Protein AF-A0A428NK55-F1 (afdb_monomer)

Organism: NCBI:txid1325734

Nearest PDB structures (foldseek):
  8wnt-assembly1_B  TM=1.707E-01  e=5.745E-01  Homo sapiens

Radius of gyration: 19.05 Å; Cα contacts (8 Å, |Δi|>4): 265; chains: 1; bounding box: 58×35×60 Å

Solvent-accessible surface area (backbone atoms only — not comparable to full-atom values): 10983 Å² total; per-residue (Å²): 134,62,69,68,63,53,53,53,50,51,53,53,51,54,52,50,50,52,39,53,49,34,62,68,40,87,81,60,37,62,70,43,56,16,31,93,72,24,71,74,59,71,56,91,81,46,53,72,68,54,53,49,50,53,43,40,53,50,49,51,51,58,36,45,76,60,78,35,48,69,93,78,37,43,70,58,53,57,51,36,32,55,49,42,60,76,26,43,56,81,75,41,61,34,43,79,71,25,68,48,35,66,60,45,42,54,45,30,44,52,19,52,51,50,18,68,76,65,76,37,51,42,35,59,20,32,55,53,46,49,53,50,46,45,42,49,71,42,31,44,32,47,53,78,86,62,57,67,42,47,51,48,38,56,68,77,55,45,40,74,78,44,46,55,59,21,51,76,45,26,93,80,52,50,85,46,50,32,35,48,42,78,41,93,91,39,106,55,74,41,80,45,81,80,86,81,135

Structure (mmCIF, N/CA/C/O backbone):
data_AF-A0A428NK55-F1
#
_entry.id   AF-A0A428NK55-F1
#
loop_
_atom_site.group_PDB
_atom_site.id
_atom_site.type_symbol
_atom_site.label_atom_id
_atom_site.label_alt_id
_atom_site.label_comp_id
_atom_site.label_asym_id
_atom_site.label_entity_id
_atom_site.label_seq_id
_atom_site.pdbx_PDB_ins_code
_atom_site.Cartn_x
_atom_site.Cartn_y
_atom_site.Cartn_z
_atom_site.occupancy
_atom_site.B_iso_or_equiv
_atom_site.auth_seq_id
_atom_site.auth_comp_id
_atom_site.auth_asym_id
_atom_site.auth_atom_id
_atom_site.pdbx_PDB_model_num
ATOM 1 N N . MET A 1 1 ? 30.826 -14.217 -30.102 1.00 58.22 1 MET A N 1
ATOM 2 C CA . MET A 1 1 ? 29.723 -13.913 -29.163 1.00 58.22 1 MET A CA 1
ATOM 3 C C . MET A 1 1 ? 28.464 -14.478 -29.795 1.00 58.22 1 MET A C 1
ATOM 5 O O . MET A 1 1 ? 28.331 -14.293 -30.990 1.00 58.22 1 MET A O 1
ATOM 9 N N . SER A 1 2 ? 27.658 -15.251 -29.059 1.00 76.81 2 SER A N 1
ATOM 10 C CA . SER A 1 2 ? 26.502 -15.978 -29.619 1.00 76.81 2 SER A CA 1
ATOM 11 C C . SER A 1 2 ? 25.351 -15.026 -29.961 1.00 76.81 2 SER A C 1
ATOM 13 O O . SER A 1 2 ? 25.052 -14.158 -29.138 1.00 76.81 2 SER A O 1
ATOM 15 N N . ASP A 1 3 ? 24.695 -15.227 -31.107 1.00 80.94 3 ASP A N 1
ATOM 16 C CA . ASP A 1 3 ? 23.515 -14.477 -31.576 1.00 80.94 3 ASP A CA 1
ATOM 17 C C . ASP A 1 3 ? 22.377 -14.460 -30.532 1.00 80.94 3 ASP A C 1
ATOM 19 O O . ASP A 1 3 ? 21.676 -13.460 -30.369 1.00 80.94 3 ASP A O 1
ATOM 23 N N . ASP A 1 4 ? 22.266 -15.516 -29.717 1.00 80.06 4 ASP A N 1
ATOM 24 C CA . ASP A 1 4 ? 21.304 -15.609 -28.607 1.00 80.06 4 ASP A CA 1
ATOM 25 C C . ASP A 1 4 ? 21.503 -14.517 -27.545 1.00 80.06 4 ASP A C 1
ATOM 27 O O . ASP A 1 4 ? 20.551 -14.023 -26.937 1.00 80.06 4 ASP A O 1
ATOM 31 N N . LEU A 1 5 ? 22.758 -14.125 -27.303 1.00 80.31 5 LEU A N 1
ATOM 32 C CA . LEU A 1 5 ? 23.096 -13.112 -26.306 1.00 80.31 5 LEU A CA 1
ATOM 33 C C . LEU A 1 5 ? 22.758 -11.702 -26.809 1.00 80.31 5 LEU A C 1
ATOM 35 O O . LEU A 1 5 ? 22.469 -10.811 -26.009 1.00 80.31 5 LEU A O 1
ATOM 39 N N . GLU A 1 6 ? 22.797 -11.495 -28.124 1.00 80.81 6 GLU A N 1
ATOM 40 C CA . GLU A 1 6 ? 22.411 -10.240 -28.764 1.00 80.81 6 GLU A CA 1
ATOM 41 C C . GLU A 1 6 ? 20.886 -10.092 -28.813 1.00 80.81 6 GLU A C 1
ATOM 43 O O . GLU A 1 6 ? 20.364 -9.057 -28.391 1.00 80.81 6 GLU A O 1
ATOM 48 N N . LEU A 1 7 ? 20.169 -11.161 -29.173 1.00 79.56 7 LEU A N 1
ATOM 49 C CA . LEU A 1 7 ? 18.704 -11.232 -29.115 1.00 79.56 7 LEU A CA 1
ATOM 50 C C . LEU A 1 7 ? 18.169 -10.982 -27.697 1.00 79.56 7 LEU A C 1
ATOM 52 O O . LEU A 1 7 ? 17.258 -10.174 -27.505 1.00 79.56 7 LEU A O 1
ATOM 56 N N . ALA A 1 8 ? 18.773 -11.604 -26.679 1.00 78.88 8 ALA A N 1
ATOM 57 C CA . ALA A 1 8 ? 18.384 -11.390 -25.285 1.00 78.88 8 ALA A CA 1
ATOM 58 C C . ALA A 1 8 ? 18.579 -9.928 -24.833 1.00 78.88 8 ALA A C 1
ATOM 60 O O . ALA A 1 8 ? 17.760 -9.385 -24.086 1.00 78.88 8 ALA A O 1
ATOM 61 N N . ARG A 1 9 ? 19.649 -9.265 -25.296 1.00 79.69 9 ARG A N 1
ATOM 62 C CA . ARG A 1 9 ? 19.917 -7.847 -25.000 1.00 79.69 9 ARG A CA 1
ATOM 63 C C . ARG A 1 9 ? 18.936 -6.911 -25.700 1.00 79.69 9 ARG A C 1
ATOM 65 O O . ARG A 1 9 ? 18.473 -5.956 -25.072 1.00 79.69 9 ARG A O 1
ATOM 72 N N . GLN A 1 10 ? 18.621 -7.170 -26.968 1.00 82.50 10 GLN A N 1
ATOM 73 C CA . GLN A 1 10 ? 17.639 -6.388 -27.724 1.00 82.50 10 GLN A CA 1
ATOM 74 C C . GLN A 1 10 ? 16.259 -6.478 -27.069 1.00 82.50 10 GLN A C 1
ATOM 76 O O . GLN A 1 10 ? 15.689 -5.445 -26.719 1.00 82.50 10 GLN A O 1
ATOM 81 N N . PHE A 1 11 ? 15.799 -7.693 -26.756 1.00 79.88 11 PHE A N 1
ATOM 82 C CA . PHE A 1 11 ? 14.530 -7.910 -26.059 1.00 79.88 11 PHE A CA 1
ATOM 83 C C . PHE A 1 11 ? 14.463 -7.168 -24.716 1.00 79.88 11 PHE A C 1
ATOM 85 O O . PHE A 1 11 ? 13.485 -6.478 -24.426 1.00 79.88 11 PHE A O 1
ATOM 92 N N . ALA A 1 12 ? 15.519 -7.249 -23.898 1.00 80.81 12 ALA A N 1
ATOM 93 C CA . ALA A 1 12 ? 15.572 -6.540 -22.619 1.00 80.81 12 ALA A CA 1
ATOM 94 C C . ALA A 1 12 ? 15.505 -5.010 -22.791 1.00 80.81 12 ALA A C 1
ATOM 96 O O . ALA A 1 12 ? 14.847 -4.321 -22.008 1.00 80.81 12 ALA A O 1
ATOM 97 N N . THR A 1 13 ? 16.157 -4.478 -23.826 1.00 84.94 13 THR A N 1
ATOM 98 C CA . THR A 1 13 ? 16.179 -3.040 -24.125 1.00 84.94 13 THR A CA 1
ATOM 99 C C . THR A 1 13 ? 14.816 -2.542 -24.603 1.00 84.94 13 THR A C 1
ATOM 101 O O . THR A 1 13 ? 14.324 -1.521 -24.117 1.00 84.94 13 THR A O 1
ATOM 104 N N . GLU A 1 14 ? 14.173 -3.277 -25.510 1.00 86.12 14 GLU A N 1
ATOM 105 C CA . GLU A 1 14 ? 12.830 -2.965 -26.008 1.00 86.12 14 GLU A CA 1
ATOM 106 C C . GLU A 1 14 ? 11.788 -3.029 -24.890 1.00 86.12 14 GLU A C 1
ATOM 108 O O . GLU A 1 14 ? 10.993 -2.101 -24.717 1.00 86.12 14 GLU A O 1
ATOM 113 N N . HIS A 1 15 ? 11.844 -4.079 -24.069 1.00 87.38 15 HIS A N 1
ATOM 114 C CA . HIS A 1 15 ? 10.969 -4.239 -22.917 1.00 87.38 15 HIS A CA 1
ATOM 115 C C . HIS A 1 15 ? 11.109 -3.075 -21.925 1.00 87.38 15 HIS A C 1
ATOM 117 O O . HIS A 1 15 ? 10.116 -2.472 -21.510 1.00 87.38 15 HIS A O 1
ATOM 123 N N . MET A 1 16 ? 12.347 -2.707 -21.585 1.00 89.19 16 MET A N 1
ATOM 124 C CA . MET A 1 16 ? 12.637 -1.564 -20.721 1.00 89.19 16 MET A CA 1
ATOM 125 C C . MET A 1 16 ? 12.093 -0.253 -21.304 1.00 89.19 16 MET A C 1
ATOM 127 O O . MET A 1 16 ? 11.477 0.530 -20.580 1.00 89.19 16 MET A O 1
ATOM 131 N N . SER A 1 17 ? 12.286 -0.021 -22.606 1.00 90.00 17 SER A N 1
ATOM 132 C CA . SER A 1 17 ? 11.765 1.159 -23.304 1.00 90.00 17 SER A CA 1
ATOM 133 C C . SER A 1 17 ? 10.239 1.238 -23.214 1.00 90.00 17 SER A C 1
ATOM 135 O O . SER A 1 17 ? 9.687 2.286 -22.869 1.00 90.00 17 SER A O 1
ATOM 137 N N . HIS A 1 18 ? 9.551 0.112 -23.421 1.00 91.19 18 HIS A N 1
ATOM 138 C CA . HIS A 1 18 ? 8.098 0.031 -23.318 1.00 91.19 18 HIS A CA 1
ATOM 139 C C . HIS A 1 18 ? 7.596 0.360 -21.902 1.00 91.19 18 HIS A C 1
ATOM 141 O O . HIS A 1 18 ? 6.684 1.175 -21.746 1.00 91.19 18 HIS A O 1
ATOM 147 N N . VAL A 1 19 ? 8.218 -0.207 -20.860 1.00 91.88 19 VAL A N 1
ATOM 148 C CA . VAL A 1 19 ? 7.881 0.096 -19.455 1.00 91.88 19 VAL A CA 1
ATOM 149 C C . VAL A 1 19 ? 8.084 1.583 -19.151 1.00 91.88 19 VAL A C 1
ATOM 151 O O . VAL A 1 19 ? 7.190 2.232 -18.612 1.00 91.88 19 VAL A O 1
ATOM 154 N N . LEU A 1 20 ? 9.229 2.156 -19.532 1.00 92.44 20 LEU A N 1
ATOM 155 C CA . LEU A 1 20 ? 9.523 3.571 -19.292 1.00 92.44 20 LEU A CA 1
ATOM 156 C C . LEU A 1 20 ? 8.559 4.502 -20.035 1.00 92.44 20 LEU A C 1
ATOM 158 O O . LEU A 1 20 ? 8.122 5.499 -19.464 1.00 92.44 20 LEU A O 1
ATOM 162 N N . SER A 1 21 ? 8.205 4.179 -21.280 1.00 93.31 21 SER A N 1
ATOM 163 C CA . SER A 1 21 ? 7.204 4.920 -22.056 1.00 93.31 21 SER A CA 1
ATOM 164 C C . SER A 1 21 ? 5.841 4.911 -21.356 1.00 93.31 21 SER A C 1
ATOM 166 O O . SER A 1 21 ? 5.233 5.960 -21.141 1.00 93.31 21 SER A O 1
ATOM 168 N N . ALA A 1 22 ? 5.404 3.740 -20.887 1.00 93.38 22 ALA A N 1
ATOM 169 C CA . ALA A 1 22 ? 4.139 3.568 -20.183 1.00 93.38 22 ALA A CA 1
ATOM 170 C C . ALA A 1 22 ? 4.072 4.366 -18.861 1.00 93.38 22 ALA A C 1
ATOM 172 O O . ALA A 1 22 ? 3.019 4.903 -18.511 1.00 93.38 22 ALA A O 1
ATOM 173 N N . LEU A 1 23 ? 5.200 4.513 -18.158 1.00 92.31 23 LEU A N 1
ATOM 174 C CA . LEU A 1 23 ? 5.304 5.303 -16.923 1.00 92.31 23 LEU A CA 1
ATOM 175 C C . LEU A 1 23 ? 5.478 6.810 -17.152 1.00 92.31 23 LEU A C 1
ATOM 177 O O . LEU A 1 23 ? 5.321 7.586 -16.213 1.00 92.31 23 LEU A O 1
ATOM 181 N N . ARG A 1 24 ? 5.815 7.234 -18.375 1.00 91.56 24 ARG A N 1
ATOM 182 C CA . ARG A 1 24 ? 6.014 8.648 -18.738 1.00 91.56 24 ARG A CA 1
ATOM 183 C C . ARG A 1 24 ? 4.842 9.253 -19.508 1.00 91.56 24 ARG A C 1
ATOM 185 O O . ARG A 1 24 ? 4.773 10.472 -19.606 1.00 91.56 24 ARG A O 1
ATOM 192 N N . ARG A 1 25 ? 3.954 8.430 -20.070 1.00 90.56 25 ARG A N 1
ATOM 193 C CA . ARG A 1 25 ? 2.783 8.904 -20.820 1.00 90.56 25 ARG A CA 1
ATOM 194 C C . ARG A 1 25 ? 1.735 9.541 -19.903 1.00 90.56 25 ARG A C 1
ATOM 196 O O . ARG A 1 25 ? 1.661 9.226 -18.716 1.00 90.56 25 ARG A O 1
ATOM 203 N N . GLU A 1 26 ? 0.855 10.342 -20.491 1.00 86.88 26 GLU A N 1
ATOM 204 C CA . GLU A 1 26 ? -0.328 10.893 -19.828 1.00 86.88 26 GLU A CA 1
ATOM 205 C C . GLU A 1 26 ? -1.607 10.327 -20.479 1.00 86.88 26 GLU A C 1
ATOM 207 O O . GLU A 1 26 ? -1.770 10.458 -21.692 1.00 86.88 26 GLU A O 1
ATOM 212 N N . PRO A 1 27 ? -2.513 9.674 -19.721 1.00 87.12 27 PRO A N 1
ATOM 213 C CA . PRO A 1 27 ? -2.386 9.308 -18.310 1.00 87.12 27 PRO A CA 1
ATOM 214 C C . PRO A 1 27 ? -1.391 8.153 -18.078 1.00 87.12 27 PRO A C 1
ATOM 216 O O . PRO A 1 27 ? -1.309 7.203 -18.863 1.00 87.12 27 PRO A O 1
ATOM 219 N N . MET A 1 28 ? -0.689 8.208 -16.942 1.00 93.75 28 MET A N 1
ATOM 220 C CA . MET A 1 28 ? 0.324 7.223 -16.548 1.00 93.75 28 MET A CA 1
ATOM 221 C C . MET A 1 28 ? -0.244 5.798 -16.470 1.00 93.75 28 MET A C 1
ATOM 223 O O . MET A 1 28 ? -1.287 5.551 -15.850 1.00 93.75 28 MET A O 1
ATOM 227 N N . ASP A 1 29 ? 0.470 4.834 -17.052 1.00 94.00 29 ASP A N 1
ATOM 228 C CA . ASP A 1 29 ? 0.106 3.422 -16.982 1.00 94.00 29 ASP A CA 1
ATOM 229 C C . ASP A 1 29 ? 0.723 2.718 -15.774 1.00 94.00 29 ASP A C 1
ATOM 231 O O . ASP A 1 29 ? 1.800 2.124 -15.840 1.00 94.00 29 ASP A O 1
ATOM 235 N N . LEU A 1 30 ? 0.004 2.721 -14.657 1.00 93.81 30 LEU A N 1
ATOM 236 C CA . LEU A 1 30 ? 0.449 2.003 -13.464 1.00 93.81 30 LEU A CA 1
ATOM 237 C C . LEU A 1 30 ? 0.410 0.475 -13.621 1.00 93.81 30 LEU A C 1
ATOM 239 O O . LEU A 1 30 ? 0.970 -0.220 -12.785 1.00 93.81 30 LEU A O 1
ATOM 243 N N . SER A 1 31 ? -0.182 -0.089 -14.680 1.00 93.38 31 SER A N 1
ATOM 244 C CA . SER A 1 31 ? -0.063 -1.537 -14.898 1.00 93.38 31 SER A CA 1
ATOM 245 C C . SER A 1 31 ? 1.367 -1.945 -15.273 1.00 93.38 31 SER A C 1
ATOM 247 O O . SER A 1 31 ? 1.757 -3.088 -15.048 1.00 93.38 31 SER A O 1
ATOM 249 N N . ALA A 1 32 ? 2.177 -1.009 -15.786 1.00 93.00 32 ALA A N 1
ATOM 250 C CA . ALA A 1 32 ? 3.565 -1.254 -16.166 1.00 93.00 32 ALA A CA 1
ATOM 251 C C . ALA A 1 32 ? 4.493 -1.536 -14.971 1.00 93.00 32 ALA A C 1
ATOM 253 O O . ALA A 1 32 ? 5.556 -2.120 -15.171 1.00 93.00 32 ALA A O 1
ATOM 254 N N . ILE A 1 33 ? 4.105 -1.167 -13.740 1.00 92.69 33 ILE A N 1
ATOM 255 C CA . ILE A 1 33 ? 4.905 -1.480 -12.545 1.00 92.69 33 ILE A CA 1
ATOM 256 C C . ILE A 1 33 ? 4.622 -2.863 -11.959 1.00 92.69 33 ILE A C 1
ATOM 258 O O . ILE A 1 33 ? 5.343 -3.280 -11.056 1.00 92.69 33 ILE A O 1
ATOM 262 N N . ALA A 1 34 ? 3.593 -3.575 -12.421 1.00 93.38 34 ALA A N 1
ATOM 263 C CA . ALA A 1 34 ? 3.252 -4.891 -11.890 1.00 93.38 34 ALA A CA 1
ATOM 264 C C . ALA A 1 34 ? 4.408 -5.886 -12.092 1.00 93.38 34 ALA A C 1
ATOM 266 O O . ALA A 1 34 ? 5.026 -5.913 -13.155 1.00 93.38 34 ALA A O 1
ATOM 267 N N . LEU A 1 35 ? 4.685 -6.731 -11.095 1.00 89.88 35 LEU A N 1
ATOM 268 C CA . LEU A 1 35 ? 5.797 -7.692 -11.103 1.00 89.88 35 LEU A CA 1
ATOM 269 C C . LEU A 1 35 ? 5.763 -8.642 -12.297 1.00 89.88 35 LEU A C 1
ATOM 271 O O . LEU A 1 35 ? 6.803 -8.910 -12.885 1.00 89.88 35 LEU A O 1
ATOM 275 N N . GLU A 1 36 ? 4.572 -9.079 -12.699 1.00 89.75 36 G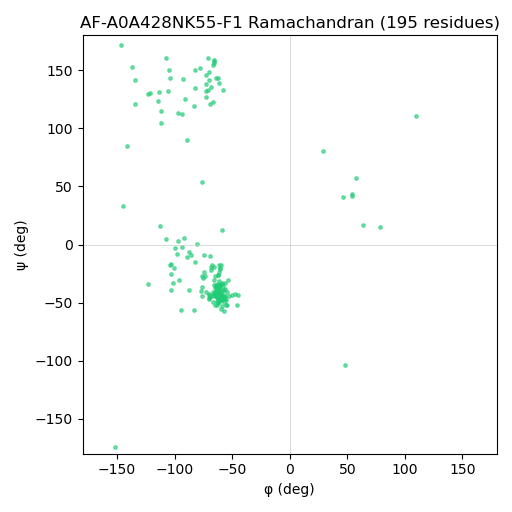LU A N 1
ATOM 276 C CA . GLU A 1 36 ? 4.369 -9.922 -13.883 1.00 89.75 36 GLU A CA 1
ATOM 277 C C . GLU A 1 36 ? 4.817 -9.246 -15.190 1.00 89.75 36 GLU A C 1
ATOM 279 O O . GLU A 1 36 ? 5.261 -9.919 -16.115 1.00 89.75 36 GLU A O 1
ATOM 284 N N . ARG A 1 37 ? 4.710 -7.913 -15.266 1.00 87.12 37 ARG A N 1
ATOM 285 C CA . ARG A 1 37 ? 5.059 -7.129 -16.455 1.00 87.12 37 ARG A CA 1
ATOM 286 C C . ARG A 1 37 ? 6.459 -6.564 -16.386 1.00 87.12 37 ARG A C 1
ATOM 288 O O . ARG A 1 37 ? 7.063 -6.379 -17.425 1.00 87.12 37 ARG A O 1
ATOM 295 N N . SER A 1 38 ? 6.958 -6.259 -15.197 1.00 87.88 38 SER A N 1
ATOM 296 C CA . SER A 1 38 ? 8.304 -5.745 -14.993 1.00 87.88 38 SER A CA 1
ATOM 297 C C . SER A 1 38 ? 8.887 -6.358 -13.717 1.00 87.88 38 SER A C 1
ATOM 299 O O . SER A 1 38 ? 8.785 -5.769 -12.633 1.00 87.88 38 SER A O 1
ATOM 301 N N . PRO A 1 39 ? 9.477 -7.568 -13.810 1.00 85.00 39 PRO A N 1
ATOM 302 C CA . PRO A 1 39 ? 10.073 -8.239 -12.657 1.00 85.00 39 PRO A CA 1
ATOM 303 C C . PRO A 1 39 ? 11.148 -7.367 -12.005 1.00 85.00 39 PRO A C 1
ATOM 305 O O . PRO A 1 39 ? 11.148 -7.166 -10.789 1.00 85.00 39 PRO A O 1
ATOM 308 N N . ILE A 1 40 ? 11.993 -6.770 -12.850 1.00 85.50 40 ILE A N 1
ATOM 309 C CA . ILE A 1 40 ? 12.985 -5.762 -12.488 1.00 85.50 40 ILE A CA 1
ATOM 310 C C . ILE A 1 40 ? 12.544 -4.443 -13.113 1.00 85.50 40 ILE A C 1
ATOM 312 O O . ILE A 1 40 ? 12.684 -4.238 -14.319 1.00 85.50 40 ILE A O 1
ATOM 316 N N . LEU A 1 41 ? 12.010 -3.548 -12.284 1.00 88.12 41 LEU A N 1
ATOM 317 C CA . LEU A 1 41 ? 11.615 -2.224 -12.740 1.00 88.12 41 LEU A CA 1
ATOM 318 C C . LEU A 1 41 ? 12.877 -1.394 -13.046 1.00 88.12 41 LEU A C 1
ATOM 320 O O . LEU A 1 41 ? 13.785 -1.357 -12.209 1.00 88.12 41 LEU A O 1
ATOM 324 N N . PRO A 1 42 ? 12.964 -0.700 -14.198 1.00 89.25 42 PRO A N 1
ATOM 325 C CA . PRO A 1 42 ? 14.135 0.090 -14.589 1.00 89.25 42 PRO A CA 1
ATOM 326 C C . PRO A 1 42 ? 14.219 1.424 -13.821 1.00 89.25 42 PRO A C 1
ATOM 328 O O . PRO A 1 42 ? 14.320 2.502 -14.403 1.00 89.25 42 PRO A O 1
ATOM 331 N N . ILE A 1 43 ? 14.184 1.360 -12.487 1.00 87.94 43 ILE A N 1
ATOM 332 C CA . ILE A 1 43 ? 14.130 2.509 -11.568 1.00 87.94 43 ILE A CA 1
ATOM 333 C C . ILE A 1 43 ? 15.329 3.440 -11.764 1.00 87.94 43 ILE A C 1
ATOM 335 O O . ILE A 1 43 ? 15.177 4.654 -11.675 1.00 87.94 43 ILE A O 1
ATOM 339 N N . GLY A 1 44 ? 16.505 2.892 -12.096 1.00 88.12 44 GLY A N 1
ATOM 340 C CA . GLY A 1 44 ? 17.717 3.6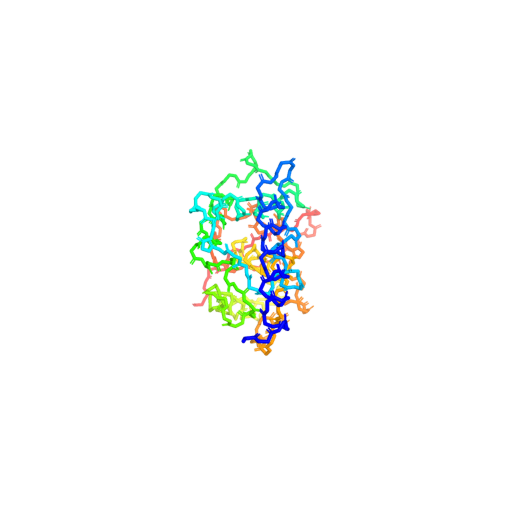74 -12.371 1.00 88.12 44 GLY A CA 1
ATOM 341 C C . GLY A 1 44 ? 17.598 4.630 -13.566 1.00 88.12 44 GLY A C 1
ATOM 342 O O . GLY A 1 44 ? 18.369 5.579 -13.660 1.00 88.12 44 GLY A O 1
ATOM 343 N N . PHE A 1 45 ? 16.614 4.424 -14.446 1.00 90.94 45 PHE A N 1
ATOM 344 C CA . PHE A 1 45 ? 16.319 5.297 -15.589 1.00 90.94 45 PHE A CA 1
ATOM 345 C C . PHE A 1 45 ? 15.198 6.309 -15.298 1.00 90.94 45 PHE A C 1
ATOM 347 O O . PHE A 1 45 ? 14.787 7.062 -16.188 1.00 90.94 45 PHE A O 1
ATOM 354 N N . LEU A 1 46 ? 14.679 6.320 -14.068 1.00 90.25 46 LEU A N 1
ATOM 355 C CA . LEU A 1 46 ? 13.671 7.260 -13.598 1.00 90.25 46 LEU A CA 1
ATOM 356 C C . LEU A 1 46 ? 14.313 8.281 -12.662 1.00 90.25 46 LEU A C 1
ATOM 358 O O . LEU A 1 46 ? 15.014 7.924 -11.713 1.00 90.25 46 LEU A O 1
ATOM 362 N N . THR A 1 47 ? 14.021 9.561 -12.881 1.00 92.12 47 THR A N 1
ATOM 363 C CA . THR A 1 47 ? 14.404 10.610 -11.929 1.00 92.12 47 THR A CA 1
ATOM 364 C C . THR A 1 47 ? 13.654 10.430 -10.607 1.00 92.12 47 THR A C 1
ATOM 366 O O . THR A 1 47 ? 12.580 9.827 -10.570 1.00 92.12 47 THR A O 1
ATOM 369 N N . LYS A 1 48 ? 14.168 11.004 -9.510 1.00 91.62 48 LYS A N 1
ATOM 370 C CA . LYS A 1 48 ? 13.455 10.996 -8.217 1.00 91.62 48 LYS A CA 1
ATOM 371 C C . LYS A 1 48 ? 12.038 11.564 -8.342 1.00 91.62 48 LYS A C 1
ATOM 373 O O . LYS A 1 48 ? 11.099 10.983 -7.818 1.00 91.62 48 LYS A O 1
ATOM 378 N N . THR A 1 49 ? 11.869 12.639 -9.113 1.00 93.12 49 THR A N 1
ATOM 379 C CA . THR A 1 49 ? 10.556 13.233 -9.401 1.00 93.12 49 THR A CA 1
ATOM 380 C C . THR A 1 49 ? 9.627 12.263 -10.128 1.00 93.12 49 THR A C 1
ATOM 382 O O . THR A 1 49 ? 8.452 12.182 -9.793 1.00 93.12 49 THR A O 1
ATOM 385 N N . GLN A 1 50 ? 10.133 11.495 -11.097 1.00 93.19 50 GLN A N 1
ATOM 386 C CA . GLN A 1 50 ? 9.329 10.481 -11.785 1.00 93.19 50 GLN A CA 1
ATOM 387 C C . GLN A 1 50 ? 8.916 9.351 -10.837 1.00 93.19 50 GLN A C 1
ATOM 389 O O . GLN A 1 50 ? 7.755 8.956 -10.840 1.00 93.19 50 GLN A O 1
ATOM 394 N N . GLN A 1 51 ? 9.831 8.872 -9.992 1.00 93.56 51 GLN A N 1
ATOM 395 C CA . GLN A 1 51 ? 9.530 7.849 -8.985 1.00 93.56 51 GLN A CA 1
ATOM 396 C C . GLN A 1 51 ? 8.463 8.333 -7.993 1.00 93.56 51 GLN A C 1
ATOM 398 O O . GLN A 1 51 ? 7.473 7.636 -7.764 1.00 93.56 51 GLN A O 1
ATOM 403 N N . PHE A 1 52 ? 8.619 9.560 -7.489 1.00 93.81 52 PHE A N 1
ATOM 404 C CA . PHE A 1 52 ? 7.639 10.214 -6.628 1.00 93.81 52 PHE A CA 1
ATOM 405 C C . PHE A 1 52 ? 6.277 10.348 -7.319 1.00 93.81 52 PHE A C 1
ATOM 407 O O . PHE A 1 52 ? 5.256 10.007 -6.732 1.00 93.81 52 PHE A O 1
ATOM 414 N N . ASN A 1 53 ? 6.239 10.781 -8.584 1.00 94.88 53 ASN A N 1
ATOM 415 C CA . ASN A 1 53 ? 4.989 10.930 -9.335 1.00 94.88 53 ASN A CA 1
ATOM 416 C C . ASN A 1 53 ? 4.268 9.593 -9.549 1.00 94.88 53 ASN A C 1
ATOM 418 O O . ASN A 1 53 ? 3.041 9.557 -9.491 1.00 94.88 53 ASN A O 1
ATOM 422 N N . ILE A 1 54 ? 5.004 8.494 -9.747 1.00 95.44 54 ILE A N 1
ATOM 423 C CA . ILE A 1 54 ? 4.413 7.150 -9.823 1.00 95.44 54 ILE A CA 1
ATOM 424 C C . ILE A 1 54 ? 3.750 6.793 -8.489 1.00 95.44 54 ILE A C 1
ATOM 426 O O . ILE A 1 54 ? 2.594 6.380 -8.463 1.00 95.44 54 ILE A O 1
ATOM 430 N N . GLN A 1 55 ? 4.451 6.987 -7.371 1.00 95.44 55 GLN A N 1
ATOM 431 C CA . GLN A 1 55 ? 3.912 6.698 -6.038 1.00 95.44 55 GLN A CA 1
ATOM 432 C C . GLN A 1 55 ? 2.726 7.601 -5.692 1.00 95.44 55 GLN A C 1
ATOM 434 O O . GLN A 1 55 ? 1.716 7.111 -5.192 1.00 95.44 55 GLN A O 1
ATOM 439 N N . LYS A 1 56 ? 2.802 8.892 -6.032 1.00 96.44 56 LYS A N 1
ATOM 440 C CA . LYS A 1 56 ? 1.692 9.843 -5.935 1.00 96.44 56 LYS A CA 1
ATOM 441 C C . LYS A 1 56 ? 0.465 9.341 -6.692 1.00 96.44 56 LYS A C 1
ATOM 443 O O . LYS A 1 56 ? -0.597 9.230 -6.089 1.00 96.44 56 LYS A O 1
ATOM 448 N N . ALA A 1 57 ? 0.624 8.957 -7.958 1.00 96.56 57 ALA A N 1
ATOM 449 C CA . ALA A 1 57 ? -0.475 8.454 -8.776 1.00 96.56 57 ALA A CA 1
ATOM 450 C C . ALA A 1 57 ? -1.104 7.170 -8.199 1.00 96.56 57 ALA A C 1
ATOM 452 O O . ALA A 1 57 ? -2.319 6.991 -8.281 1.00 96.56 57 ALA A O 1
ATOM 453 N N . ILE A 1 58 ? -0.305 6.283 -7.590 1.00 96.94 58 ILE A N 1
ATOM 454 C CA . ILE A 1 58 ? -0.811 5.087 -6.894 1.00 96.94 58 ILE A CA 1
ATOM 455 C C . ILE A 1 58 ? -1.686 5.491 -5.705 1.00 96.94 58 ILE A C 1
ATOM 457 O O . ILE A 1 58 ? -2.826 5.041 -5.611 1.00 96.94 58 ILE A O 1
ATOM 461 N N . VAL A 1 59 ? -1.184 6.356 -4.817 1.00 97.56 59 VAL A N 1
ATOM 462 C CA . VAL A 1 59 ? -1.942 6.803 -3.637 1.00 97.56 59 VAL A CA 1
ATOM 463 C C . VAL A 1 59 ? -3.223 7.521 -4.053 1.00 97.56 59 VAL A C 1
ATOM 465 O O . VAL A 1 59 ? -4.286 7.219 -3.520 1.00 97.56 59 VAL A O 1
ATOM 468 N N . GLU A 1 60 ? -3.148 8.420 -5.034 1.00 96.94 60 GLU A N 1
ATOM 469 C CA . GLU A 1 60 ? -4.317 9.128 -5.558 1.00 96.94 60 GLU A CA 1
ATOM 470 C C . GLU A 1 60 ? -5.373 8.151 -6.077 1.00 96.94 60 GLU A C 1
ATOM 472 O O . GLU A 1 60 ? -6.542 8.276 -5.718 1.00 96.94 60 GLU A O 1
ATOM 477 N N . ARG A 1 61 ? -4.990 7.129 -6.857 1.00 96.31 61 ARG A N 1
ATOM 478 C CA . ARG A 1 61 ? -5.949 6.113 -7.323 1.00 96.31 61 ARG A CA 1
ATOM 479 C C . ARG A 1 61 ? -6.537 5.283 -6.186 1.00 96.31 61 ARG A C 1
ATOM 481 O O . ARG A 1 61 ? -7.720 4.961 -6.242 1.00 96.31 61 ARG A O 1
ATOM 488 N N . ILE A 1 62 ? -5.749 4.956 -5.161 1.00 96.75 62 ILE A N 1
ATOM 489 C CA . ILE A 1 62 ? -6.228 4.229 -3.976 1.00 96.75 62 ILE A CA 1
ATOM 490 C C . ILE A 1 62 ? -7.277 5.053 -3.212 1.00 96.75 62 ILE A C 1
ATOM 492 O O . ILE A 1 62 ? -8.316 4.517 -2.837 1.00 96.75 62 ILE A O 1
ATOM 496 N N . PHE A 1 63 ? -7.044 6.352 -3.012 1.00 96.50 63 PHE A N 1
ATOM 497 C CA . PHE A 1 63 ? -7.998 7.238 -2.334 1.00 96.50 63 PHE A CA 1
ATOM 498 C C . PHE A 1 63 ? -9.250 7.487 -3.184 1.00 96.50 63 PHE A C 1
ATOM 500 O O . PHE A 1 63 ? -10.367 7.360 -2.681 1.00 96.50 63 PHE A O 1
ATOM 507 N N . MET A 1 64 ? -9.085 7.737 -4.487 1.00 95.38 64 MET A N 1
ATOM 508 C CA . MET A 1 64 ? -10.215 7.929 -5.403 1.00 95.38 64 MET A CA 1
ATOM 509 C C . MET A 1 64 ? -11.121 6.696 -5.470 1.00 95.38 64 MET A C 1
ATOM 511 O O . MET A 1 64 ? -12.338 6.844 -5.562 1.00 95.38 64 MET A O 1
ATOM 515 N N . ALA A 1 65 ? -10.563 5.483 -5.362 1.00 93.88 65 ALA A N 1
ATOM 516 C CA . ALA A 1 65 ? -11.341 4.242 -5.339 1.00 93.88 65 ALA A CA 1
ATOM 517 C C . ALA A 1 65 ? -12.332 4.158 -4.162 1.00 93.88 65 ALA A C 1
ATOM 519 O O . ALA A 1 65 ? -13.298 3.399 -4.229 1.00 93.88 65 ALA A O 1
ATOM 520 N N . VAL A 1 66 ? -12.123 4.945 -3.102 1.00 93.50 66 VAL A N 1
ATOM 521 C CA . VAL A 1 66 ? -13.029 5.048 -1.947 1.00 93.50 66 VAL A CA 1
ATOM 522 C C . VAL A 1 66 ? -13.707 6.418 -1.827 1.00 93.50 66 VAL A C 1
ATOM 524 O O . VAL A 1 66 ? -14.280 6.727 -0.782 1.00 93.50 66 VAL A O 1
ATOM 527 N N . GLY A 1 67 ? -13.681 7.213 -2.902 1.00 92.69 67 GLY A N 1
ATOM 528 C CA . GLY A 1 67 ? -14.348 8.514 -2.991 1.00 92.69 67 GLY A CA 1
ATOM 529 C C . GLY A 1 67 ? -13.620 9.665 -2.293 1.00 92.69 67 GLY A C 1
ATOM 530 O O . GLY A 1 67 ? -14.234 10.704 -2.072 1.00 92.69 67 GLY A O 1
ATOM 531 N N . GLU A 1 68 ? -12.343 9.493 -1.946 1.00 94.00 68 GLU A N 1
ATOM 532 C CA . GLU A 1 68 ? -11.518 10.510 -1.285 1.00 94.00 68 GLU A CA 1
ATOM 533 C C . GLU A 1 68 ? -10.529 11.138 -2.286 1.00 94.00 68 GLU A C 1
ATOM 535 O O . GLU A 1 68 ? -10.094 10.507 -3.252 1.00 94.00 68 GLU A O 1
ATOM 540 N N . ASN A 1 69 ? -10.162 12.398 -2.068 1.00 94.12 69 ASN A N 1
ATOM 541 C CA . ASN A 1 69 ? -9.292 13.191 -2.940 1.00 94.12 69 ASN A CA 1
ATOM 542 C C . ASN A 1 69 ? -8.527 14.263 -2.138 1.00 94.12 69 ASN A C 1
ATOM 544 O O . ASN A 1 69 ? -8.590 14.295 -0.908 1.00 94.12 69 ASN A O 1
ATOM 548 N N . TRP A 1 70 ? -7.784 15.137 -2.825 1.00 94.19 70 TRP A N 1
ATOM 549 C CA . TRP A 1 70 ? -7.004 16.201 -2.182 1.00 94.19 70 TRP A CA 1
ATOM 550 C C . TRP A 1 70 ? -7.857 17.150 -1.335 1.00 94.19 70 TRP A C 1
ATOM 552 O O . TRP A 1 70 ? -7.416 17.523 -0.257 1.00 94.19 70 TRP A O 1
ATOM 562 N N . ASP A 1 71 ? -9.086 17.458 -1.747 1.00 94.00 71 ASP A N 1
ATOM 563 C CA . ASP A 1 71 ? -9.964 18.377 -1.010 1.00 94.00 71 ASP A CA 1
ATOM 564 C C . ASP A 1 71 ? -10.530 17.756 0.277 1.00 94.00 71 ASP A C 1
ATOM 566 O O . ASP A 1 71 ? -10.866 18.458 1.229 1.00 94.00 71 ASP A O 1
ATOM 570 N N . THR A 1 72 ? -10.657 16.429 0.309 1.00 91.56 72 THR A N 1
ATOM 571 C CA . THR A 1 72 ? -11.332 15.688 1.389 1.00 91.56 72 THR A CA 1
ATOM 572 C C . THR A 1 72 ? -10.363 15.005 2.352 1.00 91.56 72 THR A C 1
ATOM 574 O O . THR A 1 72 ? -10.698 14.805 3.520 1.00 91.56 72 THR A O 1
ATOM 577 N N . ALA A 1 73 ? -9.146 14.687 1.899 1.00 92.94 73 ALA A N 1
ATOM 578 C CA . ALA A 1 73 ? -8.187 13.889 2.656 1.00 92.94 73 ALA A CA 1
ATOM 579 C C . ALA A 1 73 ? -6.713 14.303 2.443 1.00 92.94 73 ALA A C 1
ATOM 581 O O . ALA A 1 73 ? -5.827 13.443 2.495 1.00 92.94 73 ALA A O 1
ATOM 582 N N . GLU A 1 74 ? -6.430 15.599 2.229 1.00 94.25 74 GLU A N 1
ATOM 583 C CA . GLU A 1 74 ? -5.084 16.132 1.928 1.00 94.25 74 GLU A CA 1
ATOM 584 C C . GLU A 1 74 ? -3.978 15.568 2.835 1.00 94.25 74 GLU A C 1
ATOM 586 O O . GLU A 1 74 ? -2.952 15.084 2.349 1.00 94.25 74 GLU A O 1
ATOM 591 N N . GLU A 1 75 ? -4.168 15.628 4.157 1.00 91.94 75 GLU A N 1
ATOM 592 C CA . GLU A 1 75 ? -3.152 15.209 5.128 1.00 91.94 75 GLU A CA 1
ATOM 593 C C . GLU A 1 75 ? -2.827 13.713 4.989 1.00 91.94 75 GLU A C 1
ATOM 595 O O . GLU A 1 75 ? -1.657 13.319 4.951 1.00 91.94 75 GLU A O 1
ATOM 600 N N . GLY A 1 76 ? -3.867 12.882 4.863 1.00 92.56 76 GLY A N 1
ATOM 601 C CA . GLY A 1 76 ? -3.738 11.439 4.682 1.00 92.56 76 GLY A CA 1
ATOM 602 C C . GLY A 1 76 ? -3.056 11.091 3.362 1.00 92.56 76 GLY A C 1
ATOM 603 O O . GLY A 1 76 ? -2.134 10.274 3.356 1.00 92.56 76 GLY A O 1
ATOM 604 N N . LEU A 1 77 ? -3.450 11.751 2.267 1.00 95.75 77 LEU A N 1
ATOM 605 C CA . LEU A 1 77 ? -2.828 11.613 0.947 1.00 95.75 77 LEU A CA 1
ATOM 606 C C . LEU A 1 77 ? -1.341 11.935 1.008 1.00 95.75 77 LEU A C 1
ATOM 608 O O . LEU A 1 77 ? -0.503 11.087 0.694 1.00 95.75 77 LEU A O 1
ATOM 612 N N . ARG A 1 78 ? -1.006 13.146 1.468 1.00 95.25 78 ARG A N 1
ATOM 613 C CA . ARG A 1 78 ? 0.375 13.620 1.551 1.00 95.25 78 ARG A CA 1
ATOM 614 C C . ARG A 1 78 ? 1.214 12.647 2.364 1.00 95.25 78 ARG A C 1
ATOM 616 O O . ARG A 1 78 ? 2.276 12.234 1.904 1.00 95.25 78 ARG A O 1
ATOM 623 N N . TYR A 1 79 ? 0.728 12.237 3.532 1.00 95.62 79 TYR A N 1
ATOM 624 C CA . TYR A 1 79 ? 1.460 11.311 4.382 1.00 95.62 79 TYR A CA 1
ATOM 625 C C . TYR A 1 79 ? 1.667 9.944 3.711 1.00 95.62 79 TYR A C 1
ATOM 627 O O . TYR A 1 79 ? 2.787 9.438 3.704 1.00 95.62 79 TYR A O 1
ATOM 635 N N . CYS A 1 80 ? 0.635 9.364 3.092 1.00 97.19 80 CYS A N 1
ATOM 636 C CA . CY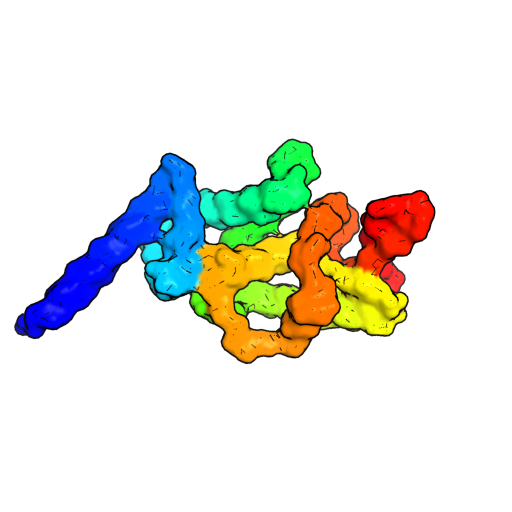S A 1 80 ? 0.748 8.067 2.419 1.00 97.19 80 CYS A CA 1
ATOM 637 C C . CYS A 1 80 ? 1.752 8.086 1.255 1.00 97.19 80 CYS A C 1
ATOM 639 O O . CYS A 1 80 ? 2.498 7.124 1.088 1.00 97.19 80 CYS A O 1
ATOM 641 N N . ILE A 1 81 ? 1.839 9.187 0.500 1.00 96.69 81 ILE A N 1
ATOM 642 C CA . ILE A 1 81 ? 2.834 9.338 -0.577 1.00 96.69 81 ILE A CA 1
ATOM 643 C C . ILE A 1 81 ? 4.256 9.260 -0.011 1.00 96.69 81 ILE A C 1
ATOM 645 O O . ILE A 1 81 ? 5.073 8.482 -0.501 1.00 96.69 81 ILE A O 1
ATOM 649 N N . HIS A 1 82 ? 4.530 9.996 1.071 1.00 94.88 82 HIS A N 1
ATOM 650 C CA . HIS A 1 82 ? 5.842 9.982 1.728 1.00 94.88 82 HIS A CA 1
ATOM 651 C C . HIS A 1 82 ? 6.173 8.604 2.319 1.00 94.88 82 HIS A C 1
ATOM 653 O O . HIS A 1 82 ? 7.331 8.185 2.319 1.00 94.88 82 HIS A O 1
ATOM 659 N N . VAL A 1 83 ? 5.166 7.881 2.825 1.00 95.50 83 VAL A N 1
ATOM 660 C CA . VAL A 1 83 ? 5.345 6.504 3.303 1.00 95.50 83 VAL A CA 1
ATOM 661 C C . VAL A 1 83 ? 5.784 5.585 2.165 1.00 95.50 83 VAL A C 1
ATOM 663 O O . VAL A 1 83 ? 6.794 4.899 2.322 1.00 95.50 83 VAL A O 1
ATOM 666 N N . LEU A 1 84 ? 5.096 5.601 1.018 1.00 95.31 84 LEU A N 1
ATOM 667 C CA . LEU A 1 84 ? 5.456 4.745 -0.118 1.00 95.31 84 LEU A CA 1
ATOM 668 C C . LEU A 1 84 ? 6.837 5.075 -0.695 1.00 95.31 84 LEU A C 1
ATOM 670 O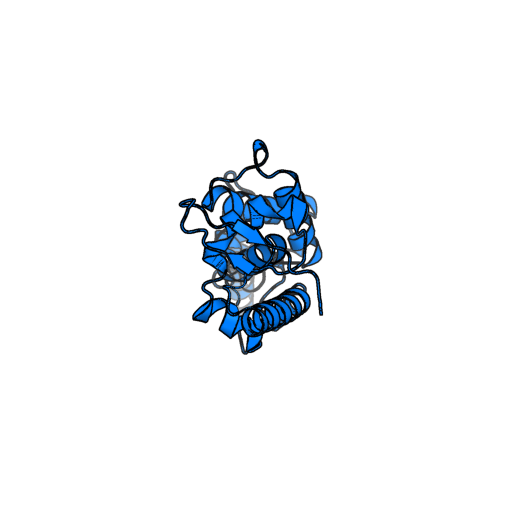 O . LEU A 1 84 ? 7.564 4.154 -1.079 1.00 95.31 84 LEU A O 1
ATOM 674 N N . GLU A 1 85 ? 7.205 6.359 -0.726 1.00 92.94 85 GLU A N 1
ATOM 675 C CA . GLU A 1 85 ? 8.541 6.817 -1.120 1.00 92.94 85 GLU A CA 1
ATOM 676 C C . GLU A 1 85 ? 9.616 6.223 -0.210 1.00 92.94 85 GLU A C 1
ATOM 678 O O . GLU A 1 85 ? 10.504 5.502 -0.674 1.00 92.94 85 GLU A O 1
ATOM 683 N N . ARG A 1 86 ? 9.481 6.433 1.103 1.00 94.00 86 ARG A N 1
ATOM 684 C CA . ARG A 1 86 ? 10.409 5.908 2.112 1.00 94.00 86 ARG A CA 1
ATOM 685 C C . ARG A 1 86 ? 10.508 4.383 2.068 1.00 94.00 86 ARG A C 1
ATOM 687 O O . ARG A 1 86 ? 11.587 3.822 2.241 1.00 94.00 86 ARG A O 1
ATOM 694 N N . GLU A 1 87 ? 9.391 3.702 1.844 1.00 93.81 87 GLU A N 1
ATOM 695 C CA . GLU A 1 87 ? 9.325 2.240 1.827 1.00 93.81 87 GLU A CA 1
ATOM 696 C C . GLU A 1 87 ? 9.796 1.635 0.497 1.00 93.81 87 GLU A C 1
ATOM 698 O O . GLU A 1 87 ? 9.844 0.414 0.363 1.00 93.81 87 GLU A O 1
ATOM 703 N N . SER A 1 88 ? 10.213 2.466 -0.467 1.00 90.81 88 SER A N 1
ATOM 704 C CA . SER A 1 88 ? 10.805 2.020 -1.733 1.00 90.81 88 SER A CA 1
ATOM 705 C C . SER A 1 88 ? 9.919 1.015 -2.481 1.00 90.81 88 SER A C 1
ATOM 707 O O . SER A 1 88 ? 10.410 0.016 -3.004 1.00 90.81 88 SER A O 1
ATOM 709 N N . LEU A 1 89 ? 8.605 1.284 -2.543 1.00 92.75 89 LEU A N 1
ATOM 710 C CA . LEU A 1 89 ? 7.600 0.401 -3.163 1.00 92.75 89 LEU A CA 1
ATOM 711 C C . LEU A 1 89 ? 8.033 -0.162 -4.525 1.00 92.75 89 LEU A C 1
ATOM 713 O O . LEU A 1 89 ? 7.842 -1.343 -4.802 1.00 92.75 89 LEU A O 1
ATOM 717 N N . LEU A 1 90 ? 8.612 0.688 -5.374 1.00 91.38 90 LEU A N 1
ATOM 718 C CA . LEU A 1 90 ? 8.985 0.339 -6.743 1.00 91.38 90 LEU A CA 1
ATOM 719 C C . LEU A 1 90 ? 10.038 -0.779 -6.812 1.00 91.38 90 LEU A C 1
ATOM 721 O O . LEU A 1 90 ? 10.066 -1.529 -7.784 1.00 91.38 90 LEU A O 1
ATOM 725 N N . SER A 1 91 ? 10.855 -0.924 -5.767 1.00 90.06 91 SER A N 1
ATOM 726 C CA . SER A 1 91 ? 11.893 -1.954 -5.658 1.00 90.06 91 SER A CA 1
ATOM 727 C C . SER A 1 91 ? 11.382 -3.269 -5.063 1.00 90.06 91 SER A C 1
ATOM 729 O O . SER A 1 91 ? 12.131 -4.243 -5.015 1.00 90.06 91 SER A O 1
ATOM 731 N N . ALA A 1 92 ? 10.133 -3.328 -4.589 1.00 90.69 92 ALA A N 1
ATOM 732 C CA . ALA A 1 92 ? 9.594 -4.530 -3.962 1.00 90.69 92 ALA A CA 1
ATOM 733 C C . ALA A 1 92 ? 9.409 -5.656 -4.994 1.00 90.69 92 ALA A C 1
ATOM 735 O O . ALA A 1 92 ? 8.900 -5.431 -6.092 1.00 90.69 92 ALA A O 1
ATOM 736 N N . THR A 1 93 ? 9.807 -6.877 -4.642 1.00 89.00 93 THR A N 1
ATOM 737 C CA . THR A 1 93 ? 9.683 -8.074 -5.501 1.00 89.00 93 THR A CA 1
ATOM 738 C C . THR A 1 93 ? 8.897 -9.193 -4.826 1.00 89.00 93 THR A C 1
ATOM 740 O O . THR A 1 93 ? 8.124 -9.889 -5.475 1.00 89.00 93 THR A O 1
ATOM 743 N N . ILE A 1 94 ? 9.030 -9.322 -3.508 1.00 90.12 94 ILE A N 1
ATOM 744 C CA . ILE A 1 94 ? 8.196 -10.160 -2.642 1.00 90.12 94 ILE A CA 1
ATOM 745 C C . ILE A 1 94 ? 7.855 -9.376 -1.377 1.00 90.12 94 ILE A C 1
ATOM 747 O O . ILE A 1 94 ? 8.624 -8.502 -0.968 1.00 90.12 94 ILE A O 1
ATOM 751 N N . LEU A 1 95 ? 6.721 -9.690 -0.746 1.00 89.00 95 LEU A N 1
ATOM 752 C CA . LEU A 1 95 ? 6.240 -8.937 0.413 1.00 89.00 95 LEU A CA 1
ATOM 753 C C . LEU A 1 95 ? 7.267 -8.880 1.567 1.00 89.00 95 LEU A C 1
ATOM 755 O O . LEU A 1 95 ? 7.489 -7.781 2.071 1.00 89.00 95 LEU A O 1
ATOM 759 N N . PRO A 1 96 ? 7.964 -9.969 1.957 1.00 89.81 96 PRO A N 1
ATOM 760 C CA . PRO A 1 96 ? 8.950 -9.899 3.041 1.00 89.81 96 PRO A CA 1
ATOM 761 C C . PRO A 1 96 ? 10.182 -9.027 2.752 1.00 89.81 96 PRO A C 1
ATOM 763 O O . PRO A 1 96 ? 10.866 -8.625 3.688 1.00 89.81 96 PRO A O 1
ATOM 766 N N . LEU A 1 97 ? 10.480 -8.738 1.477 1.00 88.12 97 LEU A N 1
ATOM 767 C CA . LEU A 1 97 ? 11.596 -7.866 1.076 1.00 88.12 97 LEU A CA 1
ATOM 768 C C . LEU A 1 97 ? 11.178 -6.405 0.888 1.00 88.12 97 LEU A C 1
ATOM 770 O O . LEU A 1 97 ? 12.012 -5.556 0.586 1.00 88.12 97 LEU A O 1
ATOM 774 N N . TYR A 1 98 ? 9.895 -6.094 1.048 1.00 93.25 98 TYR A N 1
ATOM 775 C CA . TYR A 1 98 ? 9.427 -4.719 1.030 1.00 93.25 98 TYR A CA 1
ATOM 776 C C . TYR A 1 98 ? 9.850 -3.998 2.317 1.00 93.25 98 TYR A C 1
ATOM 778 O O . TYR A 1 98 ? 9.604 -4.492 3.416 1.00 93.25 98 TYR A O 1
ATOM 786 N N . ASN A 1 99 ? 10.426 -2.795 2.218 1.00 94.44 99 ASN A N 1
ATOM 787 C CA . ASN A 1 99 ? 10.923 -2.073 3.401 1.00 94.44 99 ASN A CA 1
ATOM 788 C C . ASN A 1 99 ? 9.807 -1.731 4.408 1.00 94.44 99 ASN A C 1
ATOM 790 O O . ASN A 1 99 ? 10.070 -1.614 5.605 1.00 94.44 99 ASN A O 1
ATOM 794 N N . GLY A 1 100 ? 8.555 -1.609 3.951 1.00 94.25 100 GLY A N 1
ATOM 795 C CA . GLY A 1 100 ? 7.383 -1.417 4.813 1.00 94.25 100 GLY A CA 1
ATOM 796 C C . GLY A 1 100 ? 6.935 -2.674 5.573 1.00 94.25 100 GLY A C 1
ATOM 797 O O . GLY A 1 100 ? 6.091 -2.58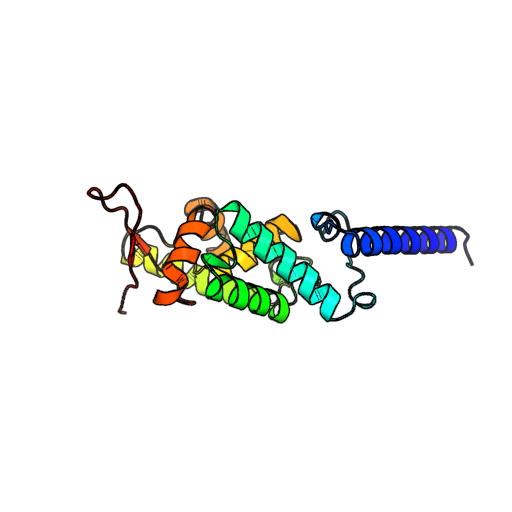3 6.466 1.00 94.25 100 GLY A O 1
ATOM 798 N N . TYR A 1 101 ? 7.497 -3.852 5.273 1.00 95.44 101 TYR A N 1
ATOM 799 C CA . TYR A 1 101 ? 7.022 -5.142 5.783 1.00 95.44 101 TYR A CA 1
ATOM 800 C C . TYR A 1 101 ? 6.975 -5.220 7.311 1.00 95.44 101 TYR A C 1
ATOM 802 O O . TYR A 1 101 ? 5.962 -5.617 7.883 1.00 95.44 101 TYR A O 1
ATOM 810 N N . ASN A 1 102 ? 8.040 -4.796 7.995 1.00 95.19 102 ASN A N 1
ATOM 811 C CA . ASN A 1 102 ? 8.098 -4.868 9.457 1.00 95.19 102 ASN A CA 1
ATOM 812 C C . ASN A 1 102 ? 7.069 -3.948 10.130 1.00 95.19 102 ASN A C 1
ATOM 814 O O . ASN A 1 102 ? 6.494 -4.314 11.158 1.00 95.19 102 ASN A O 1
ATOM 818 N N . ALA A 1 103 ? 6.797 -2.780 9.539 1.00 95.50 103 ALA A N 1
ATOM 819 C CA . ALA A 1 103 ? 5.756 -1.878 10.020 1.00 95.50 103 ALA A CA 1
ATOM 820 C C . ALA A 1 103 ? 4.361 -2.493 9.831 1.00 95.50 103 ALA A C 1
ATOM 822 O O . ALA A 1 103 ? 3.562 -2.485 10.769 1.00 95.50 103 ALA A O 1
ATOM 823 N N . ILE A 1 104 ? 4.101 -3.096 8.665 1.00 95.81 104 ILE A N 1
ATOM 824 C CA . ILE A 1 104 ? 2.860 -3.830 8.376 1.00 95.81 104 ILE A CA 1
ATOM 825 C C . ILE A 1 104 ? 2.673 -4.971 9.381 1.00 95.81 104 ILE A C 1
ATOM 827 O O . ILE A 1 104 ? 1.639 -5.031 10.045 1.00 95.81 104 ILE A O 1
ATOM 831 N N . LYS A 1 105 ? 3.681 -5.836 9.542 1.00 95.88 105 LYS A N 1
ATOM 832 C CA . LYS A 1 105 ? 3.663 -6.971 10.475 1.00 95.88 105 LYS A CA 1
ATOM 833 C C . LYS A 1 105 ? 3.355 -6.519 11.903 1.00 95.88 105 LYS A C 1
ATOM 835 O O . LYS A 1 105 ? 2.431 -7.036 12.527 1.00 95.88 105 LYS A O 1
ATOM 840 N N . SER A 1 106 ? 4.099 -5.534 12.407 1.00 96.06 106 SER A N 1
ATOM 841 C CA . SER A 1 106 ? 3.919 -5.003 13.764 1.00 96.06 106 SER A CA 1
ATOM 842 C C . SER A 1 106 ? 2.517 -4.422 13.969 1.00 96.06 106 SER A C 1
ATOM 844 O O . SER A 1 106 ? 1.859 -4.705 14.971 1.00 96.06 106 SER A O 1
ATOM 846 N N . CYS A 1 107 ? 2.013 -3.663 12.991 1.00 96.38 107 CYS A N 1
ATOM 847 C CA . CYS A 1 107 ? 0.676 -3.083 13.061 1.00 96.38 107 CYS A CA 1
ATOM 848 C C . CYS A 1 107 ? -0.425 -4.158 13.022 1.00 96.38 107 CYS A C 1
ATOM 850 O O . CYS A 1 107 ? -1.369 -4.087 13.808 1.00 96.38 107 CYS A O 1
ATOM 852 N N . CYS A 1 108 ? -0.275 -5.191 12.185 1.00 96.00 108 CYS A N 1
ATOM 853 C CA . CYS A 1 108 ? -1.198 -6.329 12.132 1.00 96.00 108 CYS A CA 1
ATOM 854 C C . CYS A 1 108 ? -1.251 -7.084 13.465 1.00 96.00 108 CYS A C 1
ATOM 856 O O . CYS A 1 108 ? -2.340 -7.360 13.963 1.00 96.00 108 CYS A O 1
ATOM 858 N N . ALA A 1 109 ? -0.097 -7.357 14.081 1.00 96.50 109 ALA A N 1
ATOM 859 C CA . ALA A 1 109 ? -0.037 -8.027 15.379 1.00 96.50 109 ALA A CA 1
ATOM 860 C C . ALA A 1 109 ? -0.767 -7.226 16.471 1.00 96.50 109 ALA A C 1
ATOM 862 O O . ALA A 1 109 ? -1.614 -7.771 17.180 1.00 96.50 109 ALA A O 1
ATOM 863 N N . LYS A 1 110 ? -0.512 -5.912 16.552 1.00 96.38 110 LYS A N 1
ATOM 864 C CA . LYS A 1 110 ? -1.216 -5.011 17.479 1.00 96.38 110 LYS A CA 1
ATOM 865 C C . LYS A 1 110 ? -2.726 -4.984 17.228 1.00 96.38 110 LYS A C 1
ATOM 867 O O . LYS A 1 110 ? -3.509 -5.020 18.172 1.00 96.38 110 LYS A O 1
ATOM 872 N N . ALA A 1 111 ? -3.143 -4.935 15.966 1.00 94.62 111 ALA A N 1
ATOM 873 C CA . ALA A 1 111 ? -4.553 -4.923 15.595 1.00 94.62 111 ALA A CA 1
ATOM 874 C C . ALA A 1 111 ? -5.263 -6.229 15.995 1.00 94.62 111 ALA A C 1
ATOM 876 O O . ALA A 1 111 ? -6.362 -6.187 16.539 1.00 94.62 111 ALA A O 1
ATOM 877 N N . ILE A 1 112 ? -4.618 -7.384 15.809 1.00 94.38 112 ILE A N 1
ATOM 878 C CA . ILE A 1 112 ? -5.147 -8.685 16.251 1.00 94.38 112 ILE A CA 1
ATOM 879 C C . ILE A 1 112 ? -5.243 -8.753 17.776 1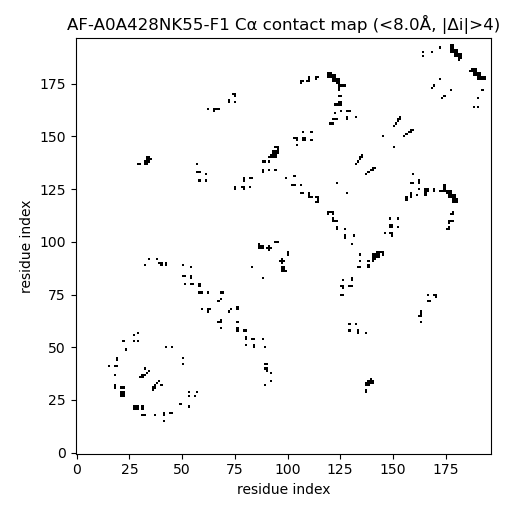.00 94.38 112 ILE A C 1
ATOM 881 O O . ILE A 1 112 ? -6.246 -9.237 18.306 1.00 94.38 112 ILE A O 1
ATOM 885 N N . GLN A 1 113 ? -4.227 -8.264 18.491 1.00 94.75 113 GLN A N 1
ATOM 886 C CA . GLN A 1 113 ? -4.260 -8.196 19.953 1.00 94.75 113 GLN A CA 1
ATOM 887 C C . GLN A 1 113 ? -5.435 -7.333 20.425 1.00 94.75 113 GLN A C 1
ATOM 889 O O . GLN A 1 113 ? -6.176 -7.736 21.319 1.00 94.75 113 GLN A O 1
ATOM 894 N N . LEU A 1 114 ? -5.645 -6.189 19.772 1.00 91.81 114 LEU A N 1
ATOM 895 C CA . LEU A 1 114 ? -6.749 -5.284 20.055 1.00 91.81 114 LEU A CA 1
ATOM 896 C C . LEU A 1 114 ? -8.116 -5.926 19.772 1.00 91.81 114 LEU A C 1
ATOM 898 O O . LEU A 1 114 ? -9.042 -5.786 20.569 1.00 91.81 114 LEU A O 1
ATOM 902 N N . ALA A 1 115 ? -8.250 -6.668 18.674 1.00 91.56 115 ALA A N 1
ATOM 903 C CA . ALA A 1 115 ? -9.459 -7.436 18.384 1.00 91.56 115 ALA A CA 1
ATOM 904 C C . ALA A 1 115 ? -9.727 -8.494 19.459 1.00 91.56 115 ALA A C 1
ATOM 906 O O . ALA A 1 115 ? -10.854 -8.647 19.918 1.00 91.56 115 ALA A O 1
ATOM 907 N N . THR A 1 116 ? -8.676 -9.191 19.896 1.00 92.25 116 THR A N 1
ATOM 908 C CA . THR A 1 116 ? -8.765 -10.243 20.916 1.00 92.25 116 THR A CA 1
ATOM 909 C C . THR A 1 116 ? -9.189 -9.674 22.270 1.00 92.25 116 THR A C 1
ATOM 911 O O . THR A 1 116 ? -10.031 -10.267 22.935 1.00 92.25 116 THR A O 1
ATOM 914 N N . SER A 1 117 ? -8.659 -8.514 22.673 1.00 93.38 117 SER A N 1
ATOM 915 C CA . SER A 1 117 ? -8.994 -7.905 23.966 1.00 93.38 117 SER A CA 1
ATOM 916 C C . SER A 1 117 ? -10.368 -7.235 23.991 1.00 93.38 117 SER A C 1
ATOM 918 O O . SER A 1 117 ? -10.984 -7.144 25.049 1.00 93.38 117 SER A O 1
ATOM 920 N N . THR A 1 118 ? -10.863 -6.764 22.845 1.00 89.38 118 THR A N 1
ATOM 921 C CA . THR A 1 118 ? -12.127 -6.009 22.771 1.00 89.38 118 THR A CA 1
ATOM 922 C C . THR A 1 118 ? -13.301 -6.812 22.219 1.00 89.38 118 THR A C 1
ATOM 924 O O . THR A 1 118 ? -14.450 -6.392 22.364 1.00 89.38 118 THR A O 1
ATOM 927 N N . GLY A 1 119 ? -13.035 -7.927 21.535 1.00 89.00 119 GLY A N 1
ATOM 928 C CA . GLY A 1 119 ? -14.029 -8.662 20.753 1.00 89.00 119 GLY A CA 1
ATOM 929 C C . GLY A 1 119 ? -14.591 -7.866 19.568 1.00 89.00 119 GLY A C 1
ATOM 930 O O . GLY A 1 119 ? -15.659 -8.204 19.062 1.00 89.00 119 GLY A O 1
ATOM 931 N N . LYS A 1 120 ? -13.932 -6.775 19.151 1.00 88.56 120 LYS A N 1
ATOM 932 C CA . LYS A 1 120 ? -14.381 -5.897 18.058 1.00 88.56 120 LYS A CA 1
ATOM 933 C C . LYS A 1 120 ? -13.529 -6.071 16.807 1.00 88.56 120 LYS A C 1
ATOM 935 O O . LYS A 1 120 ? -12.394 -6.541 16.868 1.00 88.56 120 LYS A O 1
ATOM 940 N N . GLN A 1 121 ? -14.080 -5.648 15.670 1.00 89.50 121 GLN A N 1
ATOM 941 C CA . GLN A 1 121 ? -13.390 -5.735 14.391 1.00 89.50 121 GLN A CA 1
ATOM 942 C C . GLN A 1 121 ? -12.174 -4.794 14.379 1.00 89.50 121 GLN A C 1
ATOM 944 O O . GLN A 1 121 ? -12.344 -3.587 14.577 1.00 89.50 121 GLN A O 1
ATOM 949 N N . PRO A 1 122 ? -10.954 -5.299 14.135 1.00 92.69 122 PRO A N 1
ATOM 950 C CA . PRO A 1 122 ? -9.780 -4.452 14.027 1.00 92.69 122 PRO A CA 1
ATOM 951 C C . PRO A 1 122 ? -9.723 -3.755 12.668 1.00 92.69 122 PRO A C 1
ATOM 953 O O . PRO A 1 122 ? -10.156 -4.293 11.649 1.00 92.69 122 PRO A O 1
ATOM 956 N N . CYS A 1 123 ? -9.098 -2.584 12.639 1.00 92.56 123 CYS A N 1
ATOM 957 C CA . CYS A 1 123 ? -8.734 -1.880 11.422 1.00 92.56 123 CYS A CA 1
ATOM 958 C C . CYS A 1 123 ? -7.302 -1.356 11.518 1.00 92.56 123 CYS A C 1
ATOM 960 O O . CYS A 1 123 ? -6.841 -0.886 12.563 1.00 92.56 123 CYS A O 1
ATOM 962 N N . LEU A 1 124 ? -6.599 -1.439 10.391 1.00 95.19 124 LEU A N 1
ATOM 963 C CA . LEU A 1 124 ? -5.278 -0.853 10.221 1.00 95.19 124 LEU A CA 1
ATOM 964 C C . LEU A 1 124 ? -5.422 0.639 9.879 1.00 95.19 124 LEU A C 1
ATOM 966 O O . LEU A 1 124 ? -6.411 1.038 9.260 1.00 95.19 124 LEU A O 1
ATOM 970 N N . PRO A 1 125 ? -4.454 1.481 10.265 1.00 95.25 125 PRO A N 1
ATOM 971 C CA . PRO A 1 125 ? -4.448 2.887 9.885 1.00 95.25 125 PRO A CA 1
ATOM 972 C C . PRO A 1 125 ? -4.231 3.035 8.371 1.00 95.25 125 PRO A C 1
ATOM 974 O O . PRO A 1 125 ? -3.599 2.183 7.736 1.00 95.25 125 PRO A O 1
ATOM 977 N N . ALA A 1 126 ? -4.703 4.149 7.801 1.00 95.69 126 ALA A N 1
ATOM 978 C CA . ALA A 1 126 ? -4.674 4.389 6.355 1.00 95.69 126 ALA A CA 1
ATOM 979 C C . ALA A 1 126 ? -3.297 4.153 5.702 1.00 95.69 126 ALA A C 1
ATOM 981 O O . ALA A 1 126 ? -3.259 3.459 4.690 1.00 95.69 126 ALA A O 1
ATOM 982 N N . PRO A 1 127 ? -2.160 4.599 6.276 1.00 96.56 127 PRO A N 1
ATOM 983 C CA . PRO A 1 127 ? -0.858 4.396 5.641 1.00 96.56 127 PRO A CA 1
ATOM 984 C C . PRO A 1 127 ? -0.479 2.920 5.495 1.00 96.56 127 PRO A C 1
ATOM 986 O O . PRO A 1 127 ? 0.110 2.538 4.493 1.00 96.56 127 PRO A O 1
ATOM 989 N N . ILE A 1 128 ? -0.859 2.074 6.459 1.00 96.81 128 ILE A N 1
ATOM 990 C CA . ILE A 1 128 ? -0.576 0.634 6.411 1.00 96.81 128 ILE A CA 1
ATOM 991 C C . ILE A 1 128 ? -1.464 -0.055 5.373 1.00 96.81 128 ILE A C 1
ATOM 993 O O . ILE A 1 128 ? -0.977 -0.896 4.618 1.00 96.81 128 ILE A O 1
ATOM 997 N N . LEU A 1 129 ? -2.747 0.321 5.296 1.00 96.62 129 LEU A N 1
ATOM 998 C CA . LEU A 1 129 ? -3.648 -0.185 4.256 1.00 96.62 129 LEU A CA 1
ATOM 999 C C . LEU A 1 129 ? -3.183 0.236 2.861 1.00 96.62 129 LEU A C 1
ATOM 1001 O O . LEU A 1 129 ? -3.163 -0.591 1.958 1.00 96.62 129 LEU A O 1
ATOM 1005 N N . VAL A 1 130 ? -2.755 1.487 2.691 1.00 97.25 130 VAL A N 1
ATOM 1006 C CA . VAL A 1 130 ? -2.231 1.989 1.416 1.00 97.25 130 VAL A CA 1
ATOM 1007 C C . VAL A 1 130 ? -0.951 1.257 1.021 1.00 97.25 130 VAL A C 1
ATOM 1009 O O . VAL A 1 130 ? -0.854 0.838 -0.127 1.00 97.25 130 VAL A O 1
ATOM 1012 N N . SER A 1 131 ? -0.008 1.029 1.943 1.00 97.06 131 SER A N 1
ATOM 1013 C CA . SER A 1 131 ? 1.189 0.222 1.658 1.00 97.06 131 SER A CA 1
ATOM 1014 C C . SER A 1 131 ? 0.835 -1.212 1.247 1.00 97.06 131 SER A C 1
ATOM 1016 O O . SER A 1 131 ? 1.399 -1.718 0.278 1.00 97.06 131 SER A O 1
ATOM 1018 N N . LEU A 1 132 ? -0.132 -1.852 1.919 1.00 95.62 132 LEU A N 1
ATOM 1019 C CA . LEU A 1 132 ? -0.628 -3.183 1.547 1.00 95.62 132 LEU A CA 1
ATOM 1020 C C . LEU A 1 132 ? -1.270 -3.196 0.151 1.00 95.62 132 LEU A C 1
ATOM 1022 O O . LEU A 1 132 ? -0.911 -4.027 -0.673 1.00 95.62 132 LEU A O 1
ATOM 1026 N N . ILE A 1 133 ? -2.170 -2.260 -0.149 1.00 95.62 133 ILE A N 1
ATOM 1027 C CA . ILE A 1 133 ? -2.828 -2.178 -1.464 1.00 95.62 133 ILE A CA 1
ATOM 1028 C C . ILE A 1 133 ? -1.797 -1.874 -2.554 1.00 95.62 133 ILE A C 1
ATOM 1030 O O . ILE A 1 133 ? -1.788 -2.496 -3.611 1.00 95.62 133 ILE A O 1
ATOM 1034 N N . ALA A 1 134 ? -0.875 -0.947 -2.306 1.00 96.38 134 ALA A N 1
ATOM 1035 C CA . ALA A 1 134 ? 0.142 -0.583 -3.280 1.00 96.38 134 ALA A CA 1
ATOM 1036 C C . ALA A 1 134 ? 1.078 -1.763 -3.602 1.00 96.38 134 ALA A C 1
ATOM 1038 O O . ALA A 1 134 ? 1.401 -2.002 -4.767 1.00 96.38 134 ALA A O 1
ATOM 1039 N N . VAL A 1 135 ? 1.497 -2.532 -2.594 1.00 95.06 135 VAL A N 1
ATOM 1040 C CA . VAL A 1 135 ? 2.408 -3.665 -2.807 1.00 95.06 135 VAL A CA 1
ATOM 1041 C C . VAL A 1 135 ? 1.693 -4.883 -3.413 1.00 95.06 135 VAL A C 1
ATOM 1043 O O . VAL A 1 135 ? 2.263 -5.546 -4.283 1.00 95.06 135 VAL A O 1
ATOM 1046 N N . LEU A 1 136 ? 0.440 -5.147 -3.022 1.00 93.38 136 LEU A N 1
ATOM 1047 C CA . LEU A 1 136 ? -0.330 -6.319 -3.460 1.00 93.38 136 LEU A CA 1
ATOM 1048 C C . LEU A 1 136 ? -1.094 -6.100 -4.772 1.00 93.38 136 LEU A C 1
ATOM 1050 O O . LEU A 1 136 ? -1.085 -6.988 -5.618 1.00 93.38 136 LEU A O 1
ATOM 1054 N N . ASP A 1 137 ? -1.685 -4.925 -4.991 1.00 93.00 137 ASP A N 1
ATOM 1055 C CA . ASP A 1 137 ? -2.594 -4.706 -6.127 1.00 93.00 137 ASP A C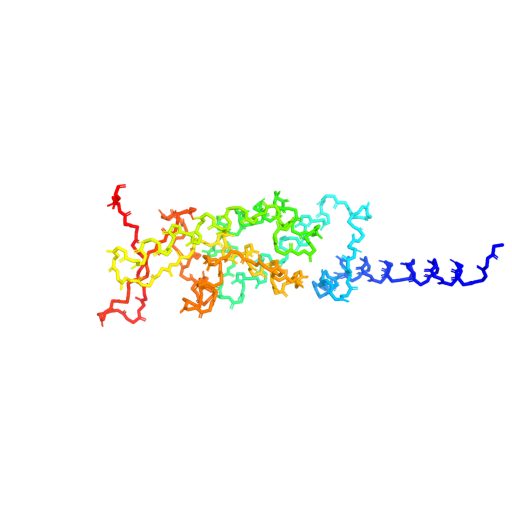A 1
ATOM 1056 C C . ASP A 1 137 ? -1.918 -3.956 -7.280 1.00 93.00 137 ASP A C 1
ATOM 1058 O O . ASP A 1 137 ? -2.207 -4.216 -8.449 1.00 93.00 137 ASP A O 1
ATOM 1062 N N . TYR A 1 138 ? -0.981 -3.051 -6.973 1.00 93.88 138 TYR A N 1
ATOM 1063 C CA . TYR A 1 138 ? -0.262 -2.281 -7.995 1.00 93.88 138 TYR A CA 1
ATOM 1064 C C . TYR A 1 138 ? 1.059 -2.937 -8.373 1.00 93.88 138 TYR A C 1
ATOM 1066 O O . TYR A 1 138 ? 1.293 -3.252 -9.539 1.00 93.88 138 TYR A O 1
ATOM 1074 N N . ARG A 1 139 ? 1.931 -3.179 -7.387 1.00 93.44 139 ARG A N 1
ATOM 1075 C CA . ARG A 1 139 ? 3.198 -3.871 -7.637 1.00 93.44 139 ARG A CA 1
ATOM 1076 C C . ARG A 1 139 ? 2.993 -5.371 -7.859 1.00 93.44 139 ARG A C 1
ATOM 1078 O O . ARG A 1 139 ? 3.815 -5.981 -8.537 1.00 93.44 139 ARG A O 1
ATOM 1085 N N . LYS A 1 140 ? 1.895 -5.951 -7.361 1.00 92.69 140 LYS A N 1
ATOM 1086 C CA . LYS A 1 140 ? 1.562 -7.380 -7.486 1.00 92.69 140 LYS A CA 1
ATOM 1087 C C . LYS A 1 140 ? 2.673 -8.306 -6.999 1.00 92.69 140 LYS A C 1
ATOM 1089 O O . LYS A 1 140 ? 2.994 -9.300 -7.650 1.00 92.69 140 LYS A O 1
ATOM 1094 N N . VAL A 1 141 ? 3.301 -7.965 -5.872 1.00 90.50 141 VAL A N 1
ATOM 1095 C CA . VAL A 1 141 ? 4.317 -8.854 -5.298 1.00 90.50 141 VAL A CA 1
ATOM 1096 C C . VAL A 1 141 ? 3.677 -10.114 -4.731 1.00 90.50 141 VAL A C 1
ATOM 1098 O O . VAL A 1 141 ? 2.570 -10.090 -4.193 1.00 90.50 141 VAL A O 1
ATOM 1101 N N . MET A 1 142 ? 4.411 -11.222 -4.783 1.00 87.19 142 MET A N 1
ATOM 1102 C CA . MET A 1 142 ? 3.993 -12.442 -4.102 1.00 87.19 142 MET A CA 1
ATOM 1103 C C . MET A 1 142 ? 4.111 -12.280 -2.582 1.00 87.19 142 MET A C 1
ATOM 1105 O O . MET A 1 142 ? 5.091 -11.726 -2.077 1.00 87.19 142 MET A O 1
ATOM 1109 N N . LEU A 1 143 ? 3.148 -12.839 -1.843 1.00 83.44 143 LEU A N 1
ATOM 1110 C CA . LEU A 1 143 ? 3.174 -12.863 -0.377 1.00 83.44 143 LEU A CA 1
ATOM 1111 C C . LEU A 1 143 ? 4.329 -13.710 0.189 1.00 83.44 143 LEU A C 1
ATOM 1113 O O . LEU A 1 143 ? 4.814 -13.399 1.269 1.00 83.44 143 LEU A O 1
ATOM 1117 N N . ALA A 1 144 ? 4.745 -14.760 -0.536 1.00 83.81 144 ALA A N 1
ATOM 1118 C CA . ALA A 1 144 ? 5.876 -15.661 -0.259 1.00 83.81 144 ALA A CA 1
ATOM 1119 C C . ALA A 1 144 ? 6.222 -15.836 1.239 1.00 83.81 144 ALA A C 1
ATOM 1121 O O . ALA A 1 144 ? 7.178 -15.245 1.730 1.00 83.81 144 ALA A O 1
ATOM 1122 N N . ARG A 1 145 ? 5.470 -16.698 1.945 1.00 83.94 145 ARG A N 1
ATOM 1123 C CA . ARG A 1 145 ? 5.579 -16.935 3.405 1.00 83.94 145 ARG A CA 1
ATOM 1124 C C . ARG A 1 145 ? 5.389 -15.653 4.242 1.00 83.94 145 ARG A C 1
ATOM 1126 O O . ARG A 1 145 ? 6.283 -15.283 5.006 1.00 83.94 145 ARG A O 1
ATOM 1133 N N . PRO A 1 146 ? 4.243 -14.967 4.098 1.00 86.88 146 PRO A N 1
ATOM 1134 C CA . PRO A 1 146 ? 3.929 -13.826 4.948 1.00 86.88 146 PRO A CA 1
ATOM 1135 C C . PRO A 1 146 ? 3.744 -14.276 6.403 1.00 86.88 146 PRO A C 1
ATOM 1137 O O . PRO A 1 146 ? 3.434 -15.433 6.677 1.00 86.88 146 PRO A O 1
ATOM 1140 N N . ASP A 1 147 ? 3.910 -13.340 7.330 1.00 93.19 147 ASP A N 1
ATOM 1141 C CA . ASP A 1 147 ? 3.629 -13.560 8.746 1.00 93.19 147 ASP A CA 1
ATOM 1142 C C . ASP A 1 147 ? 2.144 -13.884 8.990 1.00 93.19 147 ASP A C 1
ATOM 1144 O O . ASP A 1 147 ? 1.263 -13.287 8.359 1.00 93.19 147 ASP A O 1
ATOM 1148 N N . ASP A 1 148 ? 1.861 -14.773 9.946 1.00 93.00 148 ASP A N 1
ATOM 1149 C CA . ASP A 1 148 ? 0.498 -15.194 10.298 1.00 93.00 148 ASP A CA 1
ATOM 1150 C C . ASP A 1 148 ? -0.402 -14.011 10.670 1.00 93.00 148 ASP A C 1
ATOM 1152 O O . ASP A 1 148 ? -1.595 -14.012 10.359 1.00 93.00 148 ASP A O 1
ATOM 1156 N N . ALA A 1 149 ? 0.159 -12.962 11.287 1.00 92.94 149 ALA A N 1
ATOM 1157 C CA . ALA A 1 149 ? -0.600 -11.760 11.608 1.00 92.94 149 ALA A CA 1
ATOM 1158 C C . ALA A 1 149 ? -1.109 -11.050 10.344 1.00 92.94 149 ALA A C 1
ATOM 1160 O O . ALA A 1 149 ? -2.233 -10.551 10.319 1.00 92.94 149 ALA A O 1
ATOM 1161 N N . ILE A 1 150 ? -0.303 -11.016 9.282 1.00 93.12 150 ILE A N 1
ATOM 1162 C CA . ILE A 1 150 ? -0.688 -10.404 8.006 1.00 93.12 150 ILE A CA 1
ATOM 1163 C C . ILE A 1 150 ? -1.757 -11.262 7.330 1.00 93.12 150 ILE A C 1
ATOM 1165 O O . ILE A 1 150 ? -2.781 -10.726 6.908 1.00 93.12 150 ILE A O 1
ATOM 1169 N N . LEU A 1 151 ? -1.563 -12.584 7.281 1.00 91.62 151 LEU A N 1
ATOM 1170 C CA . LEU A 1 151 ? -2.547 -13.511 6.709 1.00 91.62 151 LEU A CA 1
ATOM 1171 C C . LEU A 1 151 ? -3.902 -13.393 7.401 1.00 91.62 151 LEU A C 1
ATOM 1173 O O . LEU A 1 151 ? -4.917 -13.199 6.736 1.00 91.62 151 LEU A O 1
ATOM 1177 N N . LYS A 1 152 ? -3.913 -13.429 8.736 1.00 90.88 152 LYS A N 1
ATOM 1178 C CA . LYS A 1 152 ? -5.137 -13.309 9.531 1.00 90.88 152 LYS A CA 1
ATOM 1179 C C . LYS A 1 152 ? -5.844 -11.972 9.298 1.00 90.88 152 LYS A C 1
ATOM 1181 O O . LYS A 1 152 ? -7.068 -11.932 9.199 1.00 90.88 152 LYS A O 1
ATOM 1186 N N . MET A 1 153 ? -5.096 -10.875 9.168 1.00 91.25 153 MET A N 1
ATOM 1187 C CA . MET A 1 1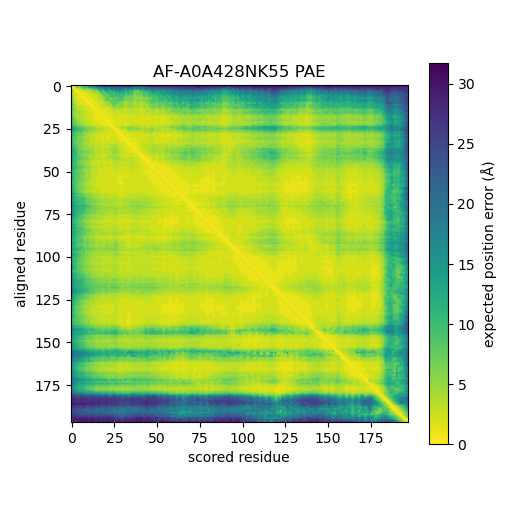53 ? -5.680 -9.569 8.849 1.00 91.25 153 MET A CA 1
ATOM 1188 C C . MET A 1 153 ? -6.296 -9.525 7.442 1.00 91.25 153 MET A C 1
ATOM 1190 O O . MET A 1 153 ? -7.399 -8.998 7.282 1.00 91.25 153 MET A O 1
ATOM 1194 N N . LEU A 1 154 ? -5.624 -10.088 6.434 1.00 88.88 154 LEU A N 1
ATOM 1195 C CA . LEU A 1 154 ? -6.109 -10.093 5.050 1.00 88.88 154 LEU A CA 1
ATOM 1196 C C . LEU A 1 154 ? -7.332 -11.000 4.860 1.00 88.88 154 LEU A C 1
ATOM 1198 O O . LEU A 1 154 ? -8.319 -10.565 4.269 1.00 88.88 154 LEU A O 1
ATOM 1202 N N . ASP A 1 155 ? -7.278 -12.224 5.382 1.00 84.75 155 ASP A N 1
ATOM 1203 C CA . ASP A 1 155 ? -8.288 -13.259 5.143 1.00 84.75 155 ASP A CA 1
ATOM 1204 C C . ASP A 1 155 ? -9.501 -13.106 6.074 1.00 84.75 155 ASP A C 1
ATOM 1206 O O . ASP A 1 155 ? -10.638 -12.907 5.641 1.00 84.75 155 ASP A O 1
ATOM 1210 N N . THR A 1 156 ? -9.259 -13.102 7.387 1.00 78.94 156 THR A N 1
ATOM 1211 C CA . THR A 1 156 ? -10.331 -13.130 8.393 1.00 78.94 156 THR A CA 1
ATOM 1212 C C . THR A 1 156 ? -10.997 -11.769 8.568 1.00 78.94 156 THR A C 1
ATOM 1214 O O . THR A 1 156 ? -12.214 -11.679 8.721 1.00 78.94 156 THR A O 1
ATOM 1217 N N . HIS A 1 157 ? -10.210 -10.690 8.557 1.00 73.69 157 HIS A N 1
ATOM 1218 C CA . HIS A 1 157 ? -10.705 -9.364 8.929 1.00 73.69 157 HIS A CA 1
ATOM 1219 C C . HIS A 1 157 ? -11.045 -8.456 7.737 1.00 73.69 157 HIS A C 1
ATOM 1221 O O . HIS A 1 157 ? -11.538 -7.343 7.951 1.00 73.69 157 HIS A O 1
ATOM 1227 N N . ARG A 1 158 ? -10.807 -8.930 6.500 1.00 75.75 158 ARG A N 1
ATOM 1228 C CA . ARG A 1 158 ? -11.066 -8.219 5.231 1.00 75.75 158 ARG A CA 1
ATOM 1229 C C . ARG A 1 158 ? -10.572 -6.772 5.253 1.00 75.75 158 ARG A C 1
ATOM 1231 O O . ARG A 1 158 ? -11.241 -5.863 4.779 1.00 75.75 158 ARG A O 1
ATOM 1238 N N . VAL A 1 159 ? -9.394 -6.542 5.829 1.00 76.62 159 VAL A N 1
ATOM 1239 C CA . VAL A 1 159 ? -8.990 -5.209 6.317 1.00 76.62 159 VAL A CA 1
ATOM 1240 C C . VAL A 1 159 ? -8.920 -4.124 5.246 1.00 76.62 159 VAL A C 1
ATOM 1242 O O . VAL A 1 159 ? -9.074 -2.946 5.557 1.00 76.62 159 VAL A O 1
ATOM 1245 N N . LEU A 1 160 ? -8.749 -4.518 3.983 1.00 83.19 160 LEU A N 1
ATOM 1246 C CA . LEU A 1 160 ? -8.736 -3.606 2.842 1.00 83.19 160 LEU A CA 1
ATOM 1247 C C . LEU A 1 160 ? -10.095 -2.920 2.615 1.00 83.19 160 LEU A C 1
ATOM 1249 O O . LEU A 1 160 ? -10.123 -1.784 2.145 1.00 83.19 160 LEU A O 1
ATOM 1253 N N . SER A 1 161 ? -11.216 -3.536 3.019 1.00 84.12 161 SER A N 1
ATOM 1254 C CA . SER A 1 161 ? -12.548 -2.922 2.895 1.00 84.12 161 SER A CA 1
ATOM 1255 C C . SER A 1 161 ? -12.737 -1.708 3.807 1.00 84.12 161 SER A C 1
ATOM 1257 O O . SER A 1 161 ? -13.643 -0.905 3.593 1.00 84.12 161 SER A O 1
ATOM 1259 N N . TRP A 1 162 ? -11.885 -1.549 4.823 1.00 88.88 162 TRP A N 1
ATOM 1260 C CA . TRP A 1 162 ? -11.990 -0.471 5.805 1.00 88.88 162 TRP A CA 1
ATOM 1261 C C . TRP A 1 162 ? -11.198 0.784 5.439 1.00 88.88 162 TRP A C 1
ATOM 1263 O O . TRP A 1 162 ? -11.179 1.732 6.225 1.00 88.88 162 TRP A O 1
ATOM 1273 N N . LEU A 1 163 ? -10.592 0.839 4.248 1.00 92.44 163 LEU A N 1
ATOM 1274 C CA . LEU A 1 163 ? -9.781 1.978 3.819 1.00 92.44 163 LEU A CA 1
ATOM 1275 C C . LEU A 1 163 ? -10.524 3.322 3.938 1.00 92.44 163 LEU A C 1
ATOM 1277 O O . LEU A 1 163 ? -9.960 4.268 4.483 1.00 92.44 163 LEU A O 1
ATOM 1281 N N . SER A 1 164 ? -11.793 3.404 3.514 1.00 92.12 164 SER A N 1
ATOM 1282 C CA . SER A 1 164 ? -12.583 4.647 3.637 1.00 92.12 164 SER A CA 1
ATOM 1283 C C . SER A 1 164 ? -12.701 5.114 5.092 1.00 92.12 164 SER A C 1
ATOM 1285 O O . SER A 1 164 ? -12.562 6.301 5.384 1.00 92.12 164 SER A O 1
ATOM 1287 N N . ILE A 1 165 ? -12.919 4.185 6.031 1.00 90.94 165 ILE A N 1
ATOM 1288 C CA . ILE A 1 165 ? -12.972 4.516 7.460 1.00 90.94 165 ILE A CA 1
ATOM 1289 C C . ILE A 1 165 ? -11.598 4.977 7.924 1.00 90.94 165 ILE A C 1
ATOM 1291 O O . ILE A 1 165 ? -11.495 6.030 8.545 1.00 90.94 165 ILE A O 1
ATOM 1295 N N . ALA A 1 166 ? -10.553 4.210 7.610 1.00 93.19 166 ALA A N 1
ATOM 1296 C CA . ALA A 1 166 ? -9.189 4.492 8.027 1.00 93.19 166 ALA A CA 1
ATOM 1297 C C . ALA A 1 166 ? -8.716 5.881 7.575 1.00 93.19 166 ALA A C 1
ATOM 1299 O O . ALA A 1 166 ? -8.071 6.575 8.358 1.00 93.19 166 ALA A O 1
ATOM 1300 N N . ILE A 1 167 ? -9.074 6.308 6.357 1.00 93.06 167 ILE A N 1
ATOM 1301 C CA . ILE A 1 167 ? -8.781 7.654 5.844 1.00 93.06 167 ILE A CA 1
ATOM 1302 C C . ILE A 1 167 ? -9.525 8.715 6.661 1.00 93.06 167 ILE A C 1
ATOM 1304 O O . ILE A 1 167 ? -8.894 9.625 7.194 1.00 93.06 167 ILE A O 1
ATOM 1308 N N . LYS A 1 168 ? -10.844 8.571 6.841 1.00 90.38 168 LYS A N 1
ATOM 1309 C CA . LYS A 1 168 ? -11.676 9.554 7.565 1.00 90.38 168 LYS A CA 1
ATOM 1310 C C . LYS A 1 168 ? -11.237 9.785 9.004 1.00 90.38 168 LYS A C 1
ATOM 1312 O O . LYS A 1 168 ? -11.407 10.873 9.548 1.00 90.38 168 LYS A O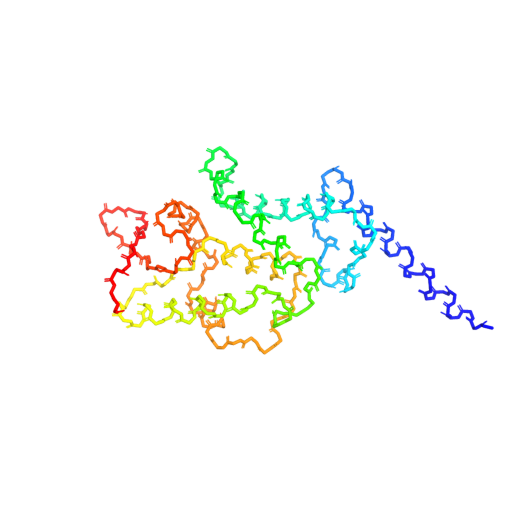 1
ATOM 1317 N N . VAL A 1 169 ? -10.719 8.747 9.651 1.00 89.75 169 VAL A N 1
ATOM 1318 C CA . VAL A 1 169 ? -10.353 8.801 11.071 1.00 89.75 169 VAL A CA 1
ATOM 1319 C C . VAL A 1 169 ? -8.864 9.061 11.280 1.00 89.75 169 VAL A C 1
ATOM 1321 O O . VAL A 1 169 ? -8.468 9.351 12.411 1.00 89.75 169 VAL A O 1
ATOM 1324 N N . TYR A 1 170 ? -8.058 9.033 10.210 1.00 88.94 170 TYR A N 1
ATOM 1325 C CA . TYR A 1 170 ? -6.617 9.286 10.236 1.00 88.94 170 TYR A CA 1
ATOM 1326 C C . TYR A 1 170 ? -6.219 10.546 11.027 1.00 88.94 170 TYR A C 1
ATOM 1328 O O . TYR A 1 170 ? -5.322 10.414 11.860 1.00 88.94 170 TYR A O 1
ATOM 1336 N N . PRO A 1 171 ? -6.907 11.706 10.918 1.00 86.44 171 PRO A N 1
ATOM 1337 C CA . PRO A 1 171 ? -6.555 12.896 11.705 1.00 86.44 171 PRO A CA 1
ATOM 1338 C C . PRO A 1 171 ? -6.621 12.702 13.230 1.00 86.44 171 PRO A C 1
ATOM 1340 O O . PRO A 1 171 ? -6.079 13.504 13.980 1.00 86.44 171 PRO A O 1
ATOM 1343 N N . LYS A 1 172 ? -7.307 11.654 13.714 1.00 85.75 172 LYS A N 1
ATOM 1344 C CA . LYS A 1 172 ? -7.472 11.354 15.149 1.00 85.75 172 LYS A CA 1
ATOM 1345 C C . LYS A 1 172 ? -6.581 10.212 15.635 1.00 85.75 172 LYS A C 1
ATOM 1347 O O . LYS A 1 172 ? -6.112 10.234 16.772 1.00 85.75 172 LYS A O 1
ATOM 1352 N N . ILE A 1 173 ? -6.411 9.173 14.818 1.00 83.12 173 ILE A N 1
ATOM 1353 C CA . ILE A 1 173 ? -5.687 7.946 15.206 1.00 83.12 173 ILE A CA 1
ATOM 1354 C C . ILE A 1 173 ? -4.252 7.895 14.668 1.00 83.12 173 ILE A C 1
ATOM 1356 O O . ILE A 1 173 ? -3.425 7.142 15.181 1.00 83.12 173 ILE A O 1
ATOM 1360 N N . HIS A 1 174 ? -3.965 8.679 13.629 1.00 87.31 174 HIS A N 1
ATOM 1361 C CA . HIS A 1 174 ? -2.732 8.672 12.854 1.00 87.31 174 HIS A CA 1
ATOM 1362 C C . HIS A 1 174 ? -2.284 7.262 12.431 1.00 87.31 174 HIS A C 1
ATOM 1364 O O . HIS A 1 174 ? -2.825 6.686 11.489 1.00 87.31 174 HIS A O 1
ATOM 1370 N N . LYS A 1 175 ? -1.267 6.710 13.103 1.00 87.38 175 LYS A N 1
ATOM 1371 C CA . LYS A 1 175 ? -0.544 5.492 12.698 1.00 87.38 175 LYS A CA 1
ATOM 1372 C C . LYS A 1 175 ? -0.855 4.279 13.572 1.00 87.38 175 LYS A C 1
ATOM 1374 O O . LYS A 1 175 ? -0.217 3.243 13.404 1.00 87.38 175 LYS A O 1
ATOM 1379 N N . GLU A 1 176 ? -1.782 4.402 14.515 1.00 90.25 176 GLU A N 1
ATOM 1380 C CA . GLU A 1 176 ? -2.128 3.295 15.404 1.00 90.25 176 GLU A CA 1
ATOM 1381 C C . GLU A 1 176 ? -3.304 2.485 14.845 1.00 90.25 176 GLU A C 1
ATOM 1383 O O . GLU A 1 176 ? -4.233 3.064 14.272 1.00 90.25 176 GLU A O 1
ATOM 1388 N N . PRO A 1 177 ? -3.294 1.150 15.010 1.00 92.50 177 PRO A N 1
ATOM 1389 C CA . PRO A 1 177 ? -4.470 0.345 14.733 1.00 92.50 177 PRO A CA 1
ATOM 1390 C C . PRO A 1 177 ? -5.592 0.690 15.716 1.00 92.50 177 PRO A C 1
ATOM 1392 O O . PRO A 1 177 ? -5.367 1.184 16.822 1.00 92.50 177 PRO A O 1
ATOM 1395 N N . PHE A 1 178 ? -6.822 0.426 15.301 1.00 92.12 178 PHE A N 1
ATOM 1396 C CA . PHE A 1 178 ? -8.020 0.804 16.039 1.00 92.12 178 PHE A CA 1
ATOM 1397 C C . PHE A 1 178 ? -9.116 -0.237 15.839 1.00 92.12 178 PHE A C 1
ATOM 1399 O O . PHE A 1 178 ? -8.981 -1.139 15.013 1.00 92.12 178 PHE A O 1
ATOM 1406 N N . VAL A 1 179 ? -10.208 -0.115 16.591 1.00 90.12 179 VAL A N 1
ATOM 1407 C CA . VAL A 1 179 ? -11.393 -0.954 16.387 1.00 90.12 179 VAL A CA 1
ATOM 1408 C C . VAL A 1 179 ? -12.492 -0.179 15.692 1.00 90.12 179 VAL A C 1
ATOM 1410 O O . VAL A 1 179 ? -12.714 1.009 15.959 1.00 90.12 179 VAL A O 1
ATOM 1413 N N . VAL A 1 180 ? -13.198 -0.883 14.820 1.00 84.75 180 VAL A N 1
ATOM 1414 C CA . VAL A 1 180 ? -14.434 -0.423 14.208 1.00 84.75 180 VAL A CA 1
ATOM 1415 C C . VAL A 1 180 ? -15.586 -0.891 15.084 1.00 84.75 180 VAL A C 1
ATOM 1417 O O . VAL A 1 180 ? -15.712 -2.075 15.400 1.00 84.75 180 VAL A O 1
ATOM 1420 N N . ILE A 1 181 ? -16.414 0.058 15.506 1.00 80.38 181 ILE A N 1
ATOM 1421 C CA . ILE A 1 181 ? -17.636 -0.208 16.254 1.00 80.38 181 ILE A CA 1
ATOM 1422 C C . ILE A 1 181 ? -18.799 0.153 15.344 1.00 80.38 181 ILE A C 1
ATOM 1424 O O . ILE A 1 181 ? -18.982 1.317 14.981 1.00 80.38 181 ILE A O 1
ATOM 1428 N N . GLU A 1 182 ? -19.582 -0.849 14.969 1.00 65.94 182 GLU A N 1
ATOM 1429 C CA . GLU A 1 182 ? -20.881 -0.624 14.350 1.00 65.94 182 GLU A CA 1
ATOM 1430 C C . GLU A 1 182 ? -21.812 -0.051 15.418 1.00 65.94 182 GLU A C 1
ATOM 1432 O O . GLU A 1 182 ? -21.981 -0.627 16.494 1.00 65.94 182 GLU A O 1
ATOM 1437 N N . ASN A 1 183 ? -22.336 1.144 15.166 1.00 56.12 183 ASN A N 1
ATOM 1438 C CA . ASN A 1 183 ? -23.307 1.768 16.047 1.00 56.12 183 ASN A CA 1
ATOM 1439 C C . ASN A 1 183 ? -24.703 1.481 15.494 1.00 56.12 183 ASN A C 1
ATOM 1441 O O . ASN A 1 183 ? -25.057 2.003 14.448 1.00 56.12 183 ASN A O 1
ATOM 1445 N N . GLU A 1 184 ? -25.521 0.704 16.197 1.00 51.50 184 GLU A N 1
ATOM 1446 C CA . GLU A 1 184 ? -26.874 0.339 15.742 1.00 51.50 184 GLU A CA 1
ATOM 1447 C C . GLU A 1 184 ? -27.799 1.555 15.532 1.00 51.50 184 GLU A C 1
ATOM 1449 O O . GLU A 1 184 ? -28.758 1.488 14.769 1.00 51.50 184 GLU A O 1
ATOM 1454 N N . SER A 1 185 ? -27.486 2.698 16.154 1.00 49.06 185 SER A N 1
ATOM 1455 C CA . SER A 1 185 ? -28.254 3.947 16.019 1.00 49.06 185 SER A CA 1
ATOM 1456 C C . SER A 1 185 ? -27.801 4.851 14.862 1.00 49.06 185 SER A C 1
ATOM 1458 O O . SER A 1 185 ? -28.493 5.802 14.505 1.00 49.06 185 SER A O 1
ATOM 1460 N N . THR A 1 186 ? -26.660 4.557 14.234 1.00 43.53 186 THR A N 1
ATOM 1461 C CA . THR A 1 186 ? -26.177 5.272 13.048 1.00 43.53 186 THR A CA 1
ATOM 1462 C C . THR A 1 186 ? -25.703 4.251 12.028 1.00 43.53 186 THR A C 1
ATOM 1464 O O . THR A 1 186 ? -24.741 3.548 12.297 1.00 43.53 186 THR A O 1
ATOM 1467 N N . LEU A 1 187 ? -26.273 4.227 10.820 1.00 42.19 187 LEU A N 1
ATOM 1468 C CA . LEU A 1 187 ? -25.872 3.336 9.708 1.00 42.19 187 LEU A CA 1
ATOM 1469 C C . LEU A 1 187 ? -24.394 3.475 9.249 1.00 42.19 187 LEU A C 1
ATOM 1471 O O . LEU A 1 187 ? -24.032 3.021 8.168 1.00 42.19 187 LEU A O 1
ATOM 1475 N N . ARG A 1 188 ? -23.534 4.157 10.015 1.00 47.09 188 ARG A N 1
ATOM 1476 C CA . ARG A 1 188 ? -22.123 4.393 9.731 1.00 47.09 188 ARG A CA 1
ATOM 1477 C C . ARG A 1 188 ? -21.246 3.871 10.878 1.00 47.09 188 ARG A C 1
ATOM 1479 O O . ARG A 1 188 ? -21.477 4.242 12.030 1.00 47.09 188 ARG A O 1
ATOM 1486 N N . PRO A 1 189 ? -20.217 3.065 10.575 1.00 53.91 189 PRO A N 1
ATOM 1487 C CA . PRO A 1 189 ? -19.261 2.592 11.568 1.00 53.91 189 PRO A CA 1
ATOM 1488 C C . PRO A 1 189 ? -18.451 3.742 12.189 1.00 53.91 189 PRO A C 1
ATOM 1490 O O . PRO A 1 189 ? -18.080 4.702 11.509 1.00 53.91 189 PRO A O 1
ATOM 1493 N N . VAL A 1 190 ? -18.152 3.630 13.486 1.00 59.91 190 VAL A N 1
ATOM 1494 C CA . VAL A 1 190 ? -17.387 4.615 14.265 1.00 59.91 190 VAL A CA 1
ATOM 1495 C C . VAL A 1 190 ? -16.049 4.006 14.685 1.00 59.91 190 VAL A C 1
ATOM 1497 O O . VAL A 1 190 ? -16.001 2.905 15.230 1.00 59.91 190 VAL A O 1
ATOM 1500 N N . ALA A 1 191 ? -14.949 4.729 14.470 1.00 61.06 191 ALA A N 1
ATOM 1501 C CA . ALA A 1 191 ? -13.645 4.334 14.996 1.00 61.06 191 ALA A CA 1
ATOM 1502 C C . ALA A 1 191 ? -13.493 4.774 16.453 1.00 61.06 191 ALA A C 1
ATOM 1504 O O . ALA A 1 191 ? -13.753 5.933 16.790 1.00 61.06 191 ALA A O 1
ATOM 1505 N N . ARG A 1 192 ? -12.994 3.879 17.309 1.00 60.56 192 ARG A N 1
ATOM 1506 C CA . ARG A 1 192 ? -12.512 4.252 18.642 1.00 60.56 192 ARG A CA 1
ATOM 1507 C C . ARG A 1 192 ? -11.051 3.872 18.806 1.00 60.56 192 ARG A C 1
ATOM 1509 O O . ARG A 1 192 ? -10.657 2.731 18.570 1.00 60.56 192 ARG A O 1
ATOM 1516 N N . ARG A 1 193 ? -10.265 4.845 19.269 1.00 52.97 193 ARG A N 1
ATOM 1517 C CA . ARG A 1 193 ? -8.953 4.590 19.857 1.00 52.97 193 ARG A CA 1
ATOM 1518 C C . ARG A 1 193 ? -9.193 3.972 21.230 1.00 52.97 193 ARG A C 1
ATOM 1520 O O . ARG A 1 193 ? -9.954 4.527 22.020 1.00 52.97 193 ARG A O 1
ATOM 1527 N N . VAL A 1 194 ? -8.589 2.823 21.493 1.00 51.16 194 VAL A N 1
ATOM 1528 C CA . VAL A 1 194 ? -8.645 2.209 22.819 1.00 51.16 194 VAL A CA 1
ATOM 1529 C C . VAL A 1 194 ? -7.410 2.683 23.571 1.00 51.16 194 VAL A C 1
ATOM 1531 O O . VAL A 1 194 ? -6.289 2.376 23.175 1.00 51.16 194 VAL A O 1
ATOM 1534 N N . ASN A 1 195 ? -7.613 3.497 24.605 1.00 39.47 195 ASN A N 1
ATOM 1535 C CA . ASN A 1 195 ? -6.550 3.836 25.543 1.00 39.47 195 ASN A CA 1
ATOM 1536 C C . ASN A 1 195 ? -6.458 2.704 26.578 1.00 39.47 195 ASN A C 1
ATOM 1538 O O . ASN A 1 195 ? -7.428 2.478 27.298 1.00 39.47 195 ASN A O 1
ATOM 1542 N N . GLY A 1 196 ? -5.302 2.037 26.651 1.00 35.22 196 GLY A N 1
ATOM 1543 C CA . GLY A 1 196 ? -4.938 1.105 27.726 1.00 35.22 196 GLY A CA 1
ATOM 1544 C C . GLY A 1 196 ? -4.887 -0.369 27.314 1.00 35.22 196 GLY A C 1
ATOM 1545 O O . GLY A 1 196 ? -5.924 -0.981 27.065 1.00 35.22 196 GLY A O 1
ATOM 1546 N N . ILE A 1 197 ? -3.674 -0.933 27.278 1.00 37.41 197 ILE A N 1
ATOM 1547 C CA . ILE A 1 197 ? -3.124 -1.691 28.418 1.00 37.41 197 ILE A CA 1
ATOM 1548 C C . ILE A 1 197 ? -1.737 -1.117 28.705 1.00 37.41 197 ILE A C 1
ATOM 1550 O O . ILE A 1 197 ? -0.998 -0.914 27.714 1.00 37.41 197 ILE A O 1
#

Foldseek 3Di:
DDPVVVVVVVVVVVLLVVLVCQLPDVVHNLLSLACVSCVPHVCVPDDLVSVLVSLLVLLQVLQVVLPHHCVRQVPLSVVLSVLCSVQVLSRDAALVPGSCQVLLQVQLVQQVVVCVVPVFQKEFALSSLSSVCSNCPRHVHHNVPRDPSNVCCVPVRVRNVCNSVNRNCCVPQPGHMWGWDDDPVDNDIDTDDDPDD

Mean predicted aligned error: 6.5 Å

pLDDT: mean 87.47, std 12.49, range [35.22, 97.56]

Secondary structure (DSSP, 8-state):
--HHHHHHHHHHHHHHHHHHHHHHSSS--GGGGSTTT-SS--GGGS-HHHHHHHHHHHHHHHHHTTT--HHHHHHHHHHHHHHHHHTTGGG-SBGGGSTTHHHHHHHHHHHHHHHHHH-SEEE--HHHHHHHHIIIIIS--B-SS--HHHHHHHHTS-GGGGHHHHHHHHHHHTTS-EEEEEETTEEEEEEE-----

Sequence (197 aa):
MSDDLELARQFATEHMSHVLSALRREPMDLSAIALERSPILPIGFLTKTQQFNIQKAIVERIFMAVGENWDTAEEGLRYCIHVLERESLLSATILPLYNGYNAIKSCCAKAIQLATSTGKQPCLPAPILVSLIAVLDYRKVMLARPDDAILKMLDTHRVLSWLSIAIKVYPKIHKEPFVVIENESTLRPVARRVNGI